Protein AF-A0A7V4G0N7-F1 (afdb_monomer_lite)

Radius of gyration: 23.9 Å; chains: 1; bounding box: 87×44×62 Å

Structure (mmCIF, N/CA/C/O backbone):
data_AF-A0A7V4G0N7-F1
#
_entry.id   AF-A0A7V4G0N7-F1
#
loop_
_atom_site.group_PDB
_atom_site.id
_atom_site.type_symbol
_atom_site.label_atom_id
_atom_site.label_alt_id
_atom_site.label_comp_id
_atom_site.label_asym_id
_atom_site.label_entity_id
_atom_site.label_seq_id
_atom_site.pdbx_PDB_ins_code
_atom_site.Cartn_x
_atom_site.Cartn_y
_atom_site.Cartn_z
_atom_site.occupancy
_atom_site.B_iso_or_equiv
_atom_site.auth_seq_id
_atom_site.auth_comp_id
_atom_site.auth_asym_id
_atom_site.auth_atom_id
_atom_site.pdbx_PDB_model_num
ATOM 1 N N . MET A 1 1 ? -63.683 -0.758 20.497 1.00 39.88 1 MET A N 1
ATOM 2 C CA . MET A 1 1 ? -62.430 -1.013 21.236 1.00 39.88 1 MET A CA 1
ATOM 3 C C . MET A 1 1 ? -61.572 -1.903 20.346 1.00 39.88 1 MET A C 1
ATOM 5 O O . MET A 1 1 ? -61.775 -3.104 20.335 1.00 39.88 1 MET A O 1
ATOM 9 N N . PHE A 1 2 ? -60.736 -1.311 19.489 1.00 38.16 2 PHE A N 1
ATOM 10 C CA . PHE A 1 2 ? -59.853 -2.047 18.576 1.00 38.16 2 PHE A CA 1
ATOM 11 C C . PHE A 1 2 ? -58.417 -1.706 18.951 1.00 38.16 2 PHE A C 1
ATOM 13 O O . PHE A 1 2 ? -57.963 -0.583 18.735 1.00 38.16 2 PHE A O 1
ATOM 20 N N . VAL A 1 3 ? -57.740 -2.663 19.575 1.00 43.53 3 VAL A N 1
ATOM 21 C CA . VAL A 1 3 ? -56.313 -2.588 19.874 1.00 43.53 3 VAL A CA 1
ATOM 22 C C . VAL A 1 3 ? -55.581 -2.928 18.578 1.00 43.53 3 VAL A C 1
ATOM 24 O O . VAL A 1 3 ? -55.660 -4.050 18.088 1.00 43.53 3 VAL A O 1
ATOM 27 N N . ARG A 1 4 ? -54.942 -1.924 17.971 1.00 41.84 4 ARG A N 1
ATOM 28 C CA . ARG A 1 4 ? -54.034 -2.099 16.833 1.00 41.84 4 ARG A CA 1
ATOM 29 C C . ARG A 1 4 ? -52.674 -2.502 17.393 1.00 41.84 4 ARG A C 1
ATOM 31 O O . ARG A 1 4 ? -51.933 -1.666 17.898 1.00 41.84 4 ARG A O 1
ATOM 38 N N . GLU A 1 5 ? -52.389 -3.791 17.325 1.00 46.47 5 GLU A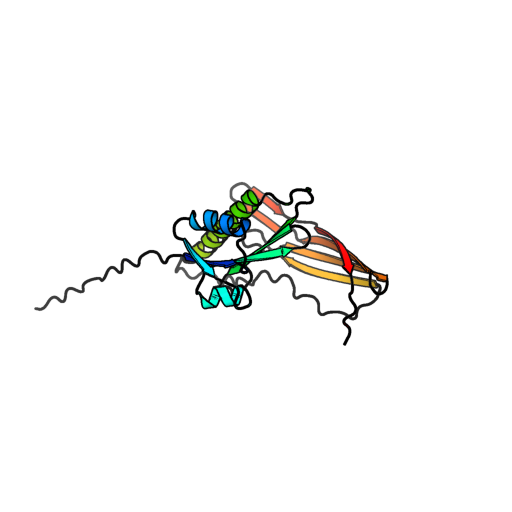 N 1
ATOM 39 C CA . GLU A 1 5 ? -51.094 -4.376 17.649 1.00 46.47 5 GLU A CA 1
ATOM 40 C C . GLU A 1 5 ? -50.139 -4.096 16.479 1.00 46.47 5 GLU A C 1
ATOM 42 O O . GLU A 1 5 ? -50.295 -4.620 15.375 1.00 46.47 5 GLU A O 1
ATOM 47 N N . ALA A 1 6 ? -49.211 -3.159 16.681 1.00 47.56 6 ALA A N 1
ATOM 48 C CA . ALA A 1 6 ? -48.176 -2.841 15.709 1.00 47.56 6 ALA A CA 1
ATOM 49 C C . ALA A 1 6 ? -47.102 -3.933 15.771 1.00 47.56 6 ALA A C 1
ATOM 51 O O . ALA A 1 6 ? -46.283 -3.959 16.688 1.00 47.56 6 ALA A O 1
ATOM 52 N N . ALA A 1 7 ? -47.125 -4.844 14.798 1.00 47.91 7 ALA A N 1
ATOM 53 C CA . ALA A 1 7 ? -46.067 -5.819 14.597 1.00 47.91 7 ALA A CA 1
ATOM 54 C C . ALA A 1 7 ? -44.750 -5.089 14.289 1.00 47.91 7 ALA A C 1
ATOM 56 O O . ALA A 1 7 ? -44.583 -4.492 13.223 1.00 47.91 7 ALA A O 1
ATOM 57 N N . ALA A 1 8 ? -43.818 -5.135 15.238 1.00 48.25 8 ALA A N 1
ATOM 58 C CA . ALA A 1 8 ? -42.429 -4.788 15.013 1.00 48.25 8 ALA A CA 1
ATOM 59 C C . ALA A 1 8 ? -41.838 -5.807 14.028 1.00 48.25 8 ALA A C 1
ATOM 61 O O . ALA A 1 8 ? -41.591 -6.960 14.379 1.00 48.25 8 ALA A O 1
ATOM 62 N N . GLN A 1 9 ? -41.653 -5.395 12.774 1.00 45.53 9 GLN A N 1
ATOM 63 C CA . GLN A 1 9 ? -40.806 -6.117 11.833 1.00 45.53 9 GLN A CA 1
ATOM 64 C C . GLN A 1 9 ? -39.359 -5.968 12.298 1.00 45.53 9 GLN A C 1
ATOM 66 O O . GLN A 1 9 ? -38.693 -4.976 12.005 1.00 45.53 9 GLN A O 1
ATOM 71 N N . ASP A 1 10 ? -38.894 -6.963 13.043 1.00 41.44 10 ASP A N 1
ATOM 72 C CA . ASP A 1 10 ? -37.478 -7.180 13.289 1.00 41.44 10 ASP A CA 1
ATOM 73 C C . ASP A 1 10 ? -36.836 -7.605 11.960 1.00 41.44 10 ASP A C 1
ATOM 75 O O . ASP A 1 10 ? -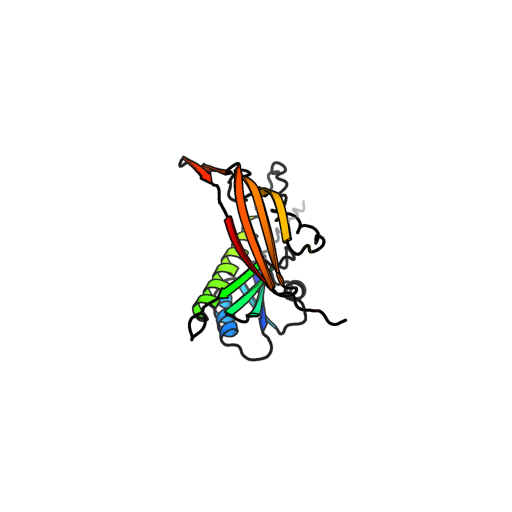36.860 -8.768 11.547 1.00 41.44 10 ASP A O 1
ATOM 79 N N . LEU A 1 11 ? -36.357 -6.608 11.212 1.00 46.06 11 LEU A N 1
ATOM 80 C CA . LEU A 1 11 ? -35.493 -6.790 10.056 1.00 46.06 11 LEU A CA 1
ATOM 81 C C . LEU A 1 11 ? -34.185 -7.401 10.560 1.00 46.06 11 LEU A C 1
ATOM 83 O O . LEU A 1 11 ? -33.210 -6.694 10.815 1.00 46.06 11 LEU A O 1
ATOM 87 N N . SER A 1 12 ? -34.156 -8.731 10.639 1.00 44.09 12 SER A N 1
ATOM 88 C CA . SER A 1 12 ? -32.931 -9.524 10.615 1.00 44.09 12 SER A CA 1
ATOM 89 C C . SER A 1 12 ? -32.233 -9.277 9.272 1.00 44.09 12 SER A C 1
ATOM 91 O O . SER A 1 12 ? -32.315 -10.048 8.317 1.00 44.09 12 SER A O 1
ATOM 93 N N . LYS A 1 13 ? -31.611 -8.102 9.156 1.00 46.31 13 LYS A N 1
ATOM 94 C CA . LYS A 1 13 ? -30.747 -7.714 8.053 1.00 46.31 13 LYS A CA 1
ATOM 95 C C . LYS A 1 13 ? -29.508 -8.579 8.206 1.00 46.31 13 LYS A C 1
ATOM 97 O O . LYS A 1 13 ? -28.676 -8.315 9.074 1.00 46.31 13 LYS A O 1
ATOM 102 N N . ALA A 1 14 ? -29.428 -9.637 7.400 1.00 49.31 14 ALA A N 1
ATOM 103 C CA . ALA A 1 14 ? -28.228 -10.452 7.282 1.00 49.31 14 ALA A CA 1
ATOM 104 C C . ALA A 1 14 ? -27.001 -9.524 7.210 1.00 49.31 14 ALA A C 1
ATOM 106 O O . ALA A 1 14 ? -27.083 -8.466 6.569 1.00 49.31 14 ALA A O 1
ATOM 107 N N . PRO A 1 15 ? -25.893 -9.853 7.898 1.00 55.78 15 PRO A N 1
ATOM 108 C CA . PRO A 1 15 ? -24.718 -8.999 7.883 1.00 55.78 15 PRO A CA 1
ATOM 109 C C . PRO A 1 15 ? -24.315 -8.788 6.425 1.00 55.78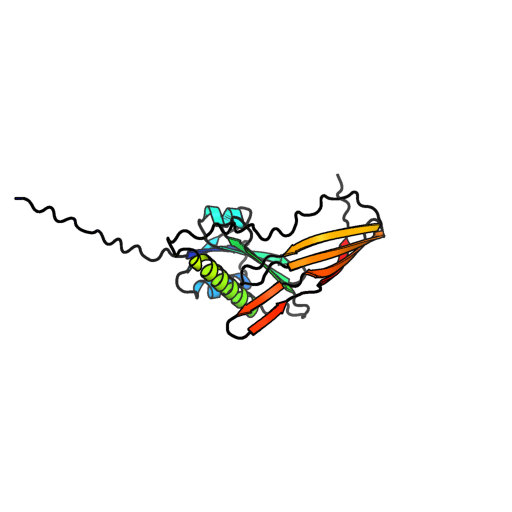 15 PRO A C 1
ATOM 111 O O . PRO A 1 15 ? -24.051 -9.759 5.721 1.00 55.78 15 PRO A O 1
ATOM 114 N N . ALA A 1 16 ? -24.331 -7.531 5.970 1.00 65.25 16 ALA A N 1
ATOM 115 C CA . ALA A 1 16 ? -23.948 -7.187 4.608 1.00 65.25 16 ALA A CA 1
ATOM 116 C C . ALA A 1 16 ? -22.563 -7.791 4.338 1.00 65.25 16 ALA A C 1
ATOM 118 O O . ALA A 1 16 ? -21.602 -7.449 5.039 1.00 65.25 16 ALA A O 1
ATOM 119 N N . SER A 1 17 ? -22.493 -8.741 3.402 1.00 79.94 17 SER A N 1
ATOM 120 C CA . SER A 1 17 ? -21.237 -9.356 2.986 1.00 79.94 17 SER A CA 1
ATOM 121 C C . SER A 1 17 ? -20.329 -8.251 2.456 1.00 79.94 17 SER A C 1
ATOM 123 O O . SER A 1 17 ? -20.748 -7.377 1.695 1.00 79.94 17 SER A O 1
ATOM 125 N N . CYS A 1 18 ? -19.088 -8.222 2.934 1.00 87.75 18 CYS A N 1
ATOM 126 C CA . CYS A 1 18 ? -18.107 -7.278 2.426 1.00 87.75 18 CYS A CA 1
ATOM 127 C C . CYS A 1 18 ? -17.564 -7.842 1.116 1.00 87.75 18 CYS A C 1
ATOM 129 O O . CYS A 1 18 ? -16.978 -8.920 1.100 1.00 87.75 18 CYS A O 1
ATOM 131 N N . ARG A 1 19 ? -17.791 -7.135 0.014 1.00 92.50 19 ARG A N 1
ATOM 132 C CA . ARG A 1 19 ? -17.393 -7.598 -1.312 1.00 92.50 19 ARG A CA 1
ATOM 133 C C . ARG A 1 19 ? -15.989 -7.113 -1.654 1.00 92.50 19 ARG A C 1
ATOM 135 O O . ARG A 1 19 ? -15.679 -5.940 -1.439 1.00 92.50 19 ARG A O 1
ATOM 142 N N . VAL A 1 20 ? -15.155 -7.998 -2.184 1.00 93.44 20 VAL A N 1
ATOM 143 C CA . VAL A 1 20 ? -13.769 -7.729 -2.577 1.00 93.44 20 VAL A CA 1
ATOM 144 C C . VAL A 1 20 ? -13.569 -8.173 -4.017 1.00 93.44 20 VAL A C 1
ATOM 146 O O . VAL A 1 20 ? -13.813 -9.327 -4.359 1.00 93.44 20 VAL A O 1
ATOM 149 N N . LEU A 1 21 ? -13.107 -7.254 -4.858 1.00 95.06 21 LEU A N 1
ATOM 150 C CA . LEU A 1 21 ? -12.804 -7.512 -6.258 1.00 95.06 21 LEU A CA 1
ATOM 151 C C . LEU A 1 21 ? -11.331 -7.905 -6.411 1.00 95.06 21 LEU A C 1
ATOM 153 O O . LEU A 1 21 ? -10.440 -7.238 -5.893 1.00 95.06 21 LEU A O 1
ATOM 157 N N . ILE A 1 22 ? -11.050 -8.961 -7.159 1.00 95.50 22 ILE A N 1
ATOM 158 C CA . ILE A 1 22 ? -9.701 -9.370 -7.537 1.00 95.50 22 ILE A CA 1
ATOM 159 C C . ILE A 1 22 ? -9.599 -9.298 -9.059 1.00 95.50 22 ILE A C 1
ATOM 161 O O . ILE A 1 22 ? -10.312 -9.989 -9.786 1.00 95.50 22 ILE A O 1
ATOM 165 N N . VAL A 1 23 ? -8.707 -8.440 -9.545 1.00 94.69 23 VAL A N 1
ATOM 166 C CA . VAL A 1 23 ? -8.504 -8.197 -10.973 1.00 94.69 23 VAL A CA 1
ATOM 167 C C . VAL A 1 23 ? -7.296 -8.993 -11.455 1.00 94.69 23 VAL A C 1
ATOM 169 O O . VAL A 1 23 ? -6.186 -8.805 -10.951 1.00 94.69 23 VAL A O 1
ATOM 172 N N . VAL A 1 24 ? -7.517 -9.881 -12.428 1.00 94.31 24 VAL A N 1
ATOM 173 C CA . VAL A 1 24 ? -6.497 -10.783 -12.983 1.00 94.31 24 VAL A CA 1
ATOM 174 C C . VAL A 1 24 ? -6.324 -10.537 -14.479 1.00 94.31 24 VAL A C 1
ATOM 176 O O . VAL A 1 24 ? -7.282 -10.581 -15.259 1.00 94.31 24 VAL A O 1
ATOM 179 N N . ASP A 1 25 ? -5.077 -10.325 -14.889 1.00 87.38 25 ASP A N 1
ATOM 180 C CA . ASP A 1 25 ? -4.702 -10.080 -16.278 1.00 87.38 25 ASP A CA 1
ATOM 181 C C . ASP A 1 25 ? -4.621 -11.397 -17.061 1.00 87.38 25 ASP A C 1
ATOM 183 O O . ASP A 1 25 ? -3.540 -11.926 -17.269 1.00 87.38 25 ASP A O 1
ATOM 187 N N . GLY A 1 26 ? -5.768 -11.928 -17.502 1.00 83.88 26 GLY A N 1
ATOM 188 C CA . GLY A 1 26 ? -5.929 -12.874 -18.625 1.00 83.88 26 GLY A CA 1
ATOM 189 C C . GLY A 1 26 ? -5.279 -14.270 -18.540 1.00 83.88 26 GLY A C 1
ATOM 190 O O . GLY A 1 26 ? -5.964 -15.258 -18.804 1.00 83.88 26 GLY A O 1
ATOM 191 N N . SER A 1 27 ? -3.988 -14.368 -18.227 1.00 85.88 27 SER A N 1
ATOM 192 C CA . SER A 1 27 ? -3.244 -15.607 -18.004 1.00 85.88 27 SER A CA 1
ATOM 193 C C . SER A 1 27 ? -3.404 -16.102 -16.561 1.00 85.88 27 SER A C 1
ATOM 195 O O . SER A 1 27 ? -3.466 -15.272 -15.651 1.00 85.88 27 SER A O 1
ATOM 197 N N . PRO A 1 28 ? -3.416 -17.429 -16.327 1.00 88.75 28 PRO A N 1
ATOM 198 C CA . PRO A 1 28 ? -3.354 -17.977 -14.977 1.00 88.75 28 PRO A CA 1
ATOM 199 C C . PRO A 1 28 ? -2.095 -17.472 -14.269 1.00 88.75 28 PRO A C 1
ATOM 201 O O . PRO A 1 28 ? -0.992 -17.562 -14.811 1.00 88.75 28 PRO A O 1
ATOM 204 N N . ASP A 1 29 ? -2.271 -16.923 -13.072 1.00 91.06 29 ASP A N 1
ATOM 205 C CA . ASP A 1 29 ? -1.196 -16.362 -12.262 1.00 91.06 29 ASP A CA 1
ATOM 206 C C . ASP A 1 29 ? -1.207 -17.041 -10.886 1.00 91.06 29 ASP A C 1
ATOM 208 O O . ASP A 1 29 ? -2.082 -16.730 -10.071 1.00 91.06 29 ASP A O 1
ATOM 212 N N . PRO A 1 30 ? -0.242 -17.940 -10.601 1.00 91.75 30 PRO A N 1
ATOM 213 C CA . PRO A 1 30 ? -0.180 -18.672 -9.336 1.00 91.75 30 PRO A CA 1
ATOM 214 C C . PRO A 1 30 ? -0.170 -17.761 -8.103 1.00 91.75 30 PRO A C 1
ATOM 216 O O . PRO A 1 30 ? -0.718 -18.113 -7.058 1.00 91.75 30 PRO A O 1
ATOM 219 N N . PHE A 1 31 ? 0.407 -16.559 -8.221 1.00 91.19 31 PHE A N 1
ATOM 220 C CA . PHE A 1 31 ? 0.376 -15.575 -7.143 1.00 91.19 31 PHE A CA 1
ATOM 221 C C . PHE A 1 31 ? -1.051 -15.082 -6.885 1.00 91.19 31 PHE A C 1
ATOM 223 O O . PHE A 1 31 ? -1.486 -15.026 -5.737 1.00 91.19 31 PHE A O 1
ATOM 230 N N . MET A 1 32 ? -1.799 -14.750 -7.941 1.00 94.12 32 MET A N 1
ATOM 231 C CA . MET A 1 32 ? -3.179 -14.281 -7.798 1.00 94.12 32 MET A CA 1
ATOM 232 C C . MET A 1 32 ? -4.106 -15.392 -7.314 1.00 94.12 32 MET A C 1
ATOM 234 O O . MET A 1 32 ? -4.983 -15.121 -6.501 1.00 94.12 32 MET A O 1
ATOM 238 N N . GLU A 1 33 ? -3.886 -16.639 -7.732 1.00 95.12 33 GLU A N 1
ATOM 239 C CA . GLU A 1 33 ? -4.597 -17.801 -7.185 1.00 95.12 33 GLU A CA 1
ATOM 240 C C . GLU A 1 33 ? -4.367 -17.935 -5.677 1.00 95.12 33 GLU A C 1
ATOM 242 O O . GLU A 1 33 ? -5.311 -18.164 -4.916 1.00 95.12 33 GLU A O 1
ATOM 247 N N . ARG A 1 34 ? -3.129 -17.710 -5.218 1.00 96.00 34 ARG A N 1
ATOM 248 C CA . ARG A 1 34 ? -2.827 -17.705 -3.787 1.00 96.00 34 ARG A CA 1
ATOM 249 C C . ARG A 1 34 ? -3.509 -16.549 -3.063 1.00 96.00 34 ARG A C 1
ATOM 251 O O . ARG A 1 34 ? -4.106 -16.776 -2.017 1.00 96.00 34 ARG A O 1
ATOM 258 N N . VAL A 1 35 ? -3.476 -15.336 -3.617 1.00 94.31 35 VAL A N 1
ATOM 259 C CA . VAL A 1 35 ? -4.191 -14.178 -3.048 1.00 94.31 35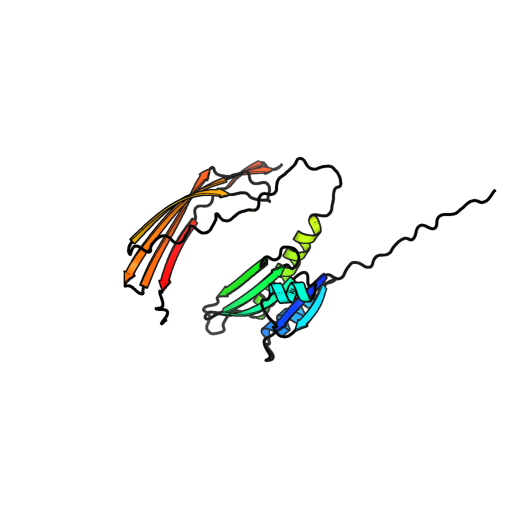 VAL A CA 1
ATOM 260 C C . VAL A 1 35 ? -5.688 -14.467 -2.934 1.00 94.31 35 VAL A C 1
ATOM 262 O O . VAL A 1 35 ? -6.274 -14.210 -1.886 1.00 94.31 35 VAL A O 1
ATOM 265 N N . VAL A 1 36 ? -6.305 -15.047 -3.967 1.00 96.06 36 VAL A N 1
ATOM 266 C CA . VAL A 1 36 ? -7.715 -15.465 -3.939 1.00 96.06 36 VAL A CA 1
ATOM 267 C C . VAL A 1 36 ? -7.963 -16.441 -2.791 1.00 96.06 36 VAL A C 1
ATOM 269 O O . VAL A 1 36 ? -8.925 -16.253 -2.048 1.00 96.06 36 VAL A O 1
ATOM 272 N N . ALA A 1 37 ? -7.107 -17.452 -2.617 1.00 96.88 37 ALA A N 1
ATOM 273 C CA . ALA A 1 37 ? -7.249 -18.438 -1.549 1.00 96.88 37 ALA A CA 1
ATOM 274 C C . ALA A 1 37 ? -7.170 -17.798 -0.151 1.00 96.88 37 ALA A C 1
ATOM 276 O O . ALA A 1 37 ? -8.043 -18.044 0.681 1.00 96.88 37 ALA A O 1
ATOM 277 N N . GLU A 1 38 ? -6.175 -16.939 0.089 1.00 96.94 38 GLU A N 1
ATOM 278 C CA . GLU A 1 38 ? -5.990 -16.270 1.385 1.00 96.94 38 GLU A CA 1
ATOM 279 C C . GLU A 1 38 ? -7.129 -15.283 1.692 1.00 96.94 38 GLU A C 1
ATOM 281 O O . GLU A 1 38 ? -7.655 -15.260 2.803 1.00 96.94 38 GLU A O 1
ATOM 286 N N . VAL A 1 39 ? -7.578 -14.499 0.705 1.00 94.44 39 VAL A N 1
ATOM 287 C CA . VAL A 1 39 ? -8.689 -13.549 0.888 1.00 94.44 39 VAL A CA 1
ATOM 288 C C . VAL A 1 39 ? -10.014 -14.285 1.104 1.00 94.44 39 VAL A C 1
ATOM 290 O O . VAL A 1 39 ? -10.798 -13.892 1.967 1.00 94.44 39 VAL A O 1
ATOM 293 N N . SER A 1 40 ? -10.253 -15.383 0.380 1.00 95.38 40 SER A N 1
ATOM 294 C CA . SER A 1 40 ? -11.465 -16.203 0.538 1.00 95.38 40 SER A CA 1
ATOM 295 C C . SER A 1 40 ? -11.524 -16.921 1.890 1.00 95.38 40 SER A C 1
ATOM 297 O O . SER A 1 40 ? -12.607 -17.272 2.356 1.00 95.38 40 SER A O 1
ATOM 299 N N . ALA A 1 41 ? -10.377 -17.131 2.546 1.00 95.44 41 ALA A N 1
ATOM 300 C CA . ALA A 1 41 ? -10.321 -17.695 3.892 1.00 95.44 41 ALA A CA 1
ATOM 301 C C . ALA A 1 41 ? -10.813 -16.712 4.976 1.00 95.44 41 ALA A C 1
ATOM 303 O O . ALA A 1 41 ? -11.152 -17.130 6.090 1.00 95.44 41 ALA A O 1
ATOM 304 N N . ILE A 1 42 ? -10.898 -15.412 4.671 1.00 92.69 42 ILE A N 1
ATOM 305 C CA . ILE A 1 42 ? -11.398 -14.398 5.601 1.00 92.69 42 ILE A CA 1
ATOM 306 C C . ILE A 1 42 ? -12.929 -14.489 5.677 1.00 92.69 42 ILE A C 1
ATOM 308 O O . ILE A 1 42 ? -13.655 -14.218 4.720 1.00 92.69 42 ILE A O 1
ATOM 312 N N . ARG A 1 43 ? -13.451 -14.834 6.859 1.00 91.88 43 ARG A N 1
ATOM 313 C CA . ARG A 1 43 ? -14.900 -14.964 7.075 1.00 91.88 43 ARG A CA 1
ATOM 314 C C . ARG A 1 43 ? -15.637 -13.642 6.842 1.00 91.88 43 ARG A C 1
ATOM 316 O O . ARG A 1 43 ? -15.265 -12.609 7.392 1.00 91.88 43 ARG A O 1
ATOM 323 N N . GLY A 1 44 ? -16.755 -13.717 6.119 1.00 88.94 44 GLY A N 1
ATOM 324 C CA . GLY A 1 44 ? -17.636 -12.573 5.858 1.00 88.94 44 GLY A CA 1
ATOM 325 C C . GLY A 1 44 ? -17.219 -11.707 4.668 1.00 88.94 44 GLY A C 1
ATOM 326 O O . GLY A 1 44 ? -17.843 -10.663 4.454 1.00 88.94 44 GLY A O 1
ATOM 327 N N . LEU A 1 45 ? -16.199 -12.134 3.912 1.00 91.06 45 LEU A N 1
ATOM 328 C CA . LEU A 1 45 ? -15.857 -11.559 2.617 1.00 91.06 45 LEU A CA 1
ATOM 329 C C . LEU A 1 45 ? -16.475 -12.374 1.478 1.00 91.06 45 LEU A C 1
ATOM 331 O O . LEU A 1 45 ? -16.513 -13.601 1.524 1.00 91.06 45 LEU A O 1
ATOM 335 N N . GLU A 1 46 ? -16.938 -11.676 0.450 1.00 94.62 46 GLU A N 1
ATOM 336 C CA . GLU A 1 46 ? -17.338 -12.244 -0.833 1.00 94.62 46 GLU A CA 1
ATOM 337 C C . GLU A 1 46 ? -16.304 -11.823 -1.875 1.00 94.62 46 GLU A C 1
ATOM 339 O O . GLU A 1 46 ? -16.078 -10.629 -2.070 1.00 94.62 46 GLU A O 1
ATOM 344 N N . VAL A 1 47 ? -15.654 -12.792 -2.516 1.00 95.12 47 VAL A N 1
ATOM 345 C CA . VAL A 1 47 ? -14.591 -12.535 -3.493 1.00 95.12 47 VAL A CA 1
ATOM 346 C C . VAL A 1 47 ? -15.150 -12.656 -4.903 1.00 95.12 47 VAL A C 1
ATOM 348 O O . VAL A 1 47 ? -15.686 -13.699 -5.272 1.00 95.12 47 VAL A O 1
ATOM 351 N N . GLU A 1 48 ? -14.981 -11.610 -5.705 1.00 95.75 48 GLU A N 1
ATOM 352 C CA . GLU A 1 48 ? -15.294 -11.617 -7.132 1.00 95.75 48 GLU A CA 1
ATOM 353 C C . GLU A 1 48 ? -14.008 -11.495 -7.954 1.00 95.75 48 GLU A C 1
ATOM 355 O O . GLU A 1 48 ? -13.163 -10.654 -7.662 1.00 95.75 48 GLU A O 1
ATOM 360 N N . ILE A 1 49 ? -13.855 -12.321 -8.992 1.00 96.00 49 ILE A N 1
ATOM 361 C CA . ILE A 1 49 ? -12.683 -12.308 -9.876 1.00 96.00 49 ILE A CA 1
ATOM 362 C C . ILE A 1 49 ? -13.099 -11.797 -11.251 1.00 96.00 49 ILE A C 1
ATOM 364 O O . ILE A 1 49 ? -14.012 -12.353 -11.863 1.00 96.00 49 ILE A O 1
ATOM 368 N N . ARG A 1 50 ? -12.411 -10.773 -11.770 1.00 94.62 50 ARG A N 1
ATOM 369 C CA . ARG A 1 50 ? -12.679 -10.221 -13.110 1.00 94.62 50 ARG A CA 1
ATOM 370 C C . ARG A 1 50 ? -11.403 -9.864 -13.865 1.00 94.62 50 ARG A C 1
ATOM 372 O O . ARG A 1 50 ? -10.310 -9.800 -13.308 1.00 94.62 50 ARG A O 1
ATOM 379 N N . ARG A 1 51 ? -11.569 -9.620 -15.164 1.00 93.94 51 ARG A N 1
ATOM 380 C CA . ARG A 1 51 ? -10.546 -8.994 -16.011 1.00 93.94 51 ARG A CA 1
ATOM 381 C C . ARG A 1 51 ? -10.591 -7.474 -15.843 1.00 93.94 51 ARG A C 1
ATOM 383 O O . ARG A 1 51 ? -11.674 -6.952 -15.574 1.00 93.94 51 ARG A O 1
ATOM 390 N N . PRO A 1 52 ? -9.461 -6.770 -16.028 1.00 91.75 52 PRO A N 1
ATOM 391 C CA . PRO A 1 52 ? -9.448 -5.314 -15.961 1.00 91.75 52 PRO A CA 1
ATOM 392 C C . PRO A 1 52 ? -10.334 -4.725 -17.061 1.00 91.75 52 PRO A C 1
ATOM 394 O O . PRO A 1 52 ? -10.223 -5.113 -18.227 1.00 91.75 52 PRO A O 1
ATOM 397 N N . VAL A 1 53 ? -11.190 -3.773 -16.694 1.00 92.25 53 VAL A N 1
ATOM 398 C CA . VAL A 1 53 ? -11.952 -2.963 -17.659 1.00 92.25 53 VAL A CA 1
ATOM 399 C C . VAL A 1 53 ? -11.384 -1.547 -17.709 1.00 92.25 53 VAL A C 1
ATOM 401 O O . VAL A 1 53 ? -11.322 -0.945 -18.782 1.00 92.25 53 VAL A O 1
ATOM 404 N N . GLY A 1 54 ? -10.890 -1.036 -16.579 1.00 87.88 54 GLY A N 1
ATOM 405 C CA . GLY A 1 54 ? -10.255 0.271 -16.517 1.00 87.88 54 GLY A CA 1
ATOM 406 C C . GLY A 1 54 ? -9.288 0.433 -15.348 1.00 87.88 54 GLY A C 1
ATOM 407 O O . GLY A 1 54 ? -8.438 -0.417 -15.062 1.00 87.88 54 GLY A O 1
ATOM 408 N N . ALA A 1 55 ? -9.363 1.601 -14.713 1.00 87.69 55 ALA A N 1
ATOM 409 C CA . ALA A 1 55 ? -8.617 1.877 -13.496 1.00 87.69 55 ALA A CA 1
ATOM 410 C C . ALA A 1 55 ? -9.191 1.057 -12.329 1.00 87.69 55 ALA A C 1
ATOM 412 O O . ALA A 1 55 ? -10.402 0.868 -12.231 1.00 87.69 55 ALA A O 1
ATOM 413 N N . LEU A 1 56 ? -8.325 0.591 -11.427 1.00 87.06 56 LEU A N 1
ATOM 414 C CA . LEU A 1 56 ? -8.708 -0.339 -10.359 1.00 87.06 56 LEU A CA 1
ATOM 415 C C . LEU A 1 56 ? -9.800 0.218 -9.429 1.00 87.06 56 LEU A C 1
ATOM 417 O O . LEU A 1 56 ? -10.659 -0.522 -8.963 1.00 87.06 56 LEU A O 1
ATOM 421 N N . ASP A 1 57 ? -9.780 1.523 -9.165 1.00 83.50 57 ASP A N 1
ATOM 422 C CA . ASP A 1 57 ? -10.787 2.213 -8.361 1.00 83.50 57 ASP A CA 1
ATOM 423 C C . ASP A 1 57 ? -12.127 2.361 -9.099 1.00 83.50 57 ASP A C 1
ATOM 425 O O . ASP A 1 57 ? -13.185 2.313 -8.475 1.00 83.50 57 ASP A O 1
ATOM 429 N N . ALA A 1 58 ? -12.102 2.533 -10.422 1.00 87.19 58 ALA A N 1
ATOM 430 C CA . ALA A 1 58 ? -13.309 2.543 -11.241 1.00 87.19 58 ALA A CA 1
ATOM 431 C C . ALA A 1 58 ? -13.964 1.156 -11.252 1.00 87.19 58 ALA A C 1
ATOM 433 O O . ALA A 1 58 ? -15.164 1.059 -10.999 1.00 87.19 58 ALA A O 1
ATOM 434 N N . ASP A 1 59 ? -13.164 0.104 -11.436 1.00 89.12 59 ASP A N 1
ATOM 435 C CA . ASP A 1 59 ? -13.624 -1.286 -11.407 1.00 89.12 59 ASP A CA 1
ATOM 436 C C . ASP A 1 59 ? -14.198 -1.645 -10.019 1.00 89.12 59 ASP A C 1
ATOM 438 O O . ASP A 1 59 ? -15.288 -2.207 -9.922 1.00 89.12 59 ASP A O 1
ATOM 442 N N . ALA A 1 60 ? -13.541 -1.224 -8.927 1.00 88.56 60 ALA A N 1
ATOM 443 C CA . ALA A 1 60 ? -14.045 -1.414 -7.562 1.00 88.56 60 ALA A CA 1
ATOM 444 C C . ALA A 1 60 ? -15.427 -0.774 -7.343 1.00 88.56 60 ALA A C 1
ATOM 446 O O . ALA A 1 60 ? -16.326 -1.393 -6.770 1.00 88.56 60 ALA A O 1
ATOM 447 N N . ARG A 1 61 ? -15.605 0.474 -7.803 1.00 86.94 61 ARG A N 1
ATOM 448 C CA . ARG A 1 61 ? -16.871 1.210 -7.662 1.00 86.94 61 ARG A CA 1
ATOM 449 C C . ARG A 1 61 ? -17.982 0.602 -8.511 1.00 86.94 61 ARG A C 1
ATOM 451 O O . ARG A 1 61 ? -19.110 0.531 -8.031 1.00 86.94 61 ARG A O 1
ATOM 458 N N . ALA A 1 62 ? -17.671 0.181 -9.737 1.00 88.94 62 ALA A N 1
ATOM 459 C CA . ALA A 1 62 ? -18.637 -0.433 -10.644 1.00 88.94 62 ALA A CA 1
ATOM 460 C C . ALA A 1 62 ? -19.240 -1.717 -10.054 1.00 88.94 62 ALA A C 1
ATOM 462 O O . ALA A 1 62 ? -20.436 -1.948 -10.196 1.00 88.94 62 ALA A O 1
ATOM 463 N N . GLU A 1 63 ? -18.434 -2.495 -9.328 1.00 90.19 63 GLU A N 1
ATOM 464 C CA . GLU A 1 63 ? -18.867 -3.747 -8.691 1.00 90.19 63 GLU A CA 1
ATOM 465 C C . GLU A 1 63 ? -19.354 -3.582 -7.247 1.00 90.19 63 GLU A C 1
ATOM 467 O O . GLU A 1 63 ? -19.620 -4.571 -6.557 1.00 90.19 63 GLU A O 1
ATOM 472 N N . HIS A 1 64 ? -19.448 -2.340 -6.761 1.00 88.31 64 HIS A N 1
ATOM 473 C CA . HIS A 1 64 ? -19.754 -2.032 -5.362 1.00 88.31 64 HIS A CA 1
ATOM 474 C C . HIS A 1 64 ? -18.858 -2.801 -4.366 1.00 88.31 64 HIS A C 1
ATOM 476 O O . HIS A 1 64 ? -19.283 -3.147 -3.260 1.00 88.31 64 HIS A O 1
ATOM 482 N N . ALA A 1 65 ? -17.609 -3.073 -4.754 1.00 90.38 65 ALA A N 1
ATOM 483 C CA . ALA A 1 65 ? -16.638 -3.769 -3.926 1.00 90.38 65 ALA A CA 1
ATOM 484 C C . ALA A 1 65 ? -16.013 -2.798 -2.921 1.00 90.38 65 ALA A C 1
ATOM 486 O O . ALA A 1 65 ? -15.578 -1.712 -3.286 1.00 90.38 65 ALA A O 1
ATOM 487 N N . GLN A 1 66 ? -15.924 -3.181 -1.648 1.00 88.62 66 GLN A N 1
ATOM 488 C CA . GLN A 1 66 ? -15.278 -2.353 -0.622 1.00 88.62 66 GLN A CA 1
ATOM 489 C C . GLN A 1 66 ? -13.771 -2.244 -0.847 1.00 88.62 66 GLN A C 1
ATOM 491 O O . GLN A 1 66 ? -13.172 -1.232 -0.495 1.00 88.62 66 GLN A O 1
ATOM 496 N N . ALA A 1 67 ? -13.175 -3.271 -1.451 1.00 90.19 67 ALA A N 1
ATOM 497 C CA . ALA A 1 67 ? -11.786 -3.261 -1.859 1.00 90.19 67 ALA A CA 1
ATOM 498 C C . ALA A 1 67 ? -11.613 -3.899 -3.238 1.00 90.19 67 ALA A C 1
ATOM 500 O O . ALA A 1 67 ? -12.331 -4.842 -3.571 1.00 90.19 67 ALA A O 1
ATOM 501 N N . ALA A 1 68 ? -10.631 -3.435 -4.008 1.00 92.50 68 ALA A N 1
ATOM 502 C CA . ALA A 1 68 ? -10.165 -4.136 -5.202 1.00 92.50 68 ALA A CA 1
ATOM 503 C C . ALA A 1 68 ? -8.662 -4.393 -5.144 1.00 92.50 68 ALA A C 1
ATOM 505 O O . ALA A 1 68 ? -7.922 -3.496 -4.753 1.00 92.50 68 ALA A O 1
ATOM 506 N N . ILE A 1 69 ? -8.223 -5.588 -5.542 1.00 93.56 69 ILE A N 1
ATOM 507 C CA . ILE A 1 69 ? -6.825 -6.024 -5.564 1.00 93.56 69 ILE A CA 1
ATOM 508 C C . ILE A 1 69 ? -6.398 -6.268 -7.008 1.00 93.56 69 ILE A C 1
ATOM 510 O O . ILE A 1 69 ? -7.046 -7.029 -7.725 1.00 93.56 69 ILE A O 1
ATOM 514 N N . ARG A 1 70 ? -5.273 -5.680 -7.424 1.00 93.44 70 ARG A N 1
ATOM 515 C CA . ARG A 1 70 ? -4.622 -6.004 -8.701 1.00 93.44 70 ARG A CA 1
ATOM 516 C C . ARG A 1 70 ? -3.123 -6.160 -8.512 1.00 93.44 70 ARG A C 1
ATOM 518 O O . ARG A 1 70 ? -2.493 -5.329 -7.852 1.00 93.44 70 ARG A O 1
ATOM 525 N N . LYS A 1 71 ? -2.555 -7.188 -9.138 1.00 91.25 71 LYS A N 1
ATOM 526 C CA . LYS A 1 71 ? -1.110 -7.294 -9.334 1.00 91.25 71 LYS A CA 1
ATOM 527 C C . LYS A 1 71 ? -0.699 -6.386 -10.482 1.00 91.25 71 LYS A C 1
ATOM 529 O O . LYS A 1 71 ? -1.277 -6.441 -11.560 1.00 91.25 71 LYS A O 1
ATOM 534 N N . VAL A 1 72 ? 0.315 -5.566 -10.262 1.00 86.19 72 VAL A N 1
ATOM 535 C CA . VAL A 1 72 ? 0.959 -4.779 -11.312 1.00 86.19 72 VAL A CA 1
ATOM 536 C C . VAL A 1 72 ? 2.391 -5.273 -11.449 1.00 86.19 72 VAL A C 1
ATOM 538 O O . VAL A 1 72 ? 3.084 -5.492 -10.453 1.00 86.19 72 VAL A O 1
ATOM 541 N N . ALA A 1 73 ? 2.826 -5.490 -12.690 1.00 76.12 73 ALA A N 1
ATOM 542 C CA . ALA A 1 73 ? 4.204 -5.859 -12.964 1.00 76.12 73 ALA A CA 1
ATOM 543 C C . ALA A 1 73 ? 5.137 -4.733 -12.494 1.00 76.12 73 ALA A C 1
ATOM 545 O O . ALA A 1 73 ? 4.995 -3.584 -12.913 1.00 76.12 73 ALA A O 1
ATOM 546 N N . SER A 1 74 ? 6.097 -5.071 -11.636 1.00 75.50 74 SER A N 1
ATOM 547 C CA . SER A 1 74 ? 7.163 -4.167 -11.216 1.00 75.50 74 SER A CA 1
ATOM 548 C C . SER A 1 74 ? 8.502 -4.777 -11.603 1.00 75.50 74 SER A C 1
ATOM 550 O O . SER A 1 74 ? 8.721 -5.974 -11.436 1.00 75.50 74 SER A O 1
ATOM 552 N N . GLY A 1 75 ? 9.420 -3.959 -12.125 1.00 67.62 75 GLY A N 1
ATOM 553 C CA . GLY A 1 75 ? 10.705 -4.439 -12.646 1.00 67.62 75 GLY A CA 1
ATOM 554 C C . GLY A 1 75 ? 11.604 -5.129 -11.610 1.00 67.62 75 GLY A C 1
ATOM 555 O O . GLY A 1 75 ? 12.573 -5.770 -11.998 1.00 67.62 75 GLY A O 1
ATOM 556 N N . LYS A 1 76 ? 11.301 -5.004 -10.309 1.00 66.44 76 LYS A N 1
ATOM 557 C CA . LYS A 1 76 ? 12.068 -5.609 -9.207 1.00 66.44 76 LYS A CA 1
ATOM 558 C C . LYS A 1 76 ? 11.212 -6.395 -8.203 1.00 66.44 76 LYS A C 1
ATOM 560 O O . LYS A 1 76 ? 11.669 -6.653 -7.094 1.00 66.44 76 LYS A O 1
ATOM 565 N N . GLY A 1 77 ? 9.963 -6.730 -8.530 1.00 71.69 77 GLY A N 1
ATOM 566 C CA . GLY A 1 77 ? 9.120 -7.437 -7.568 1.00 71.69 77 GLY A CA 1
ATOM 567 C C . GLY A 1 77 ? 7.638 -7.469 -7.902 1.00 71.69 77 GLY A C 1
ATOM 568 O O . GLY A 1 77 ? 7.229 -7.330 -9.055 1.00 71.69 77 GLY A O 1
ATOM 569 N N . VAL A 1 78 ? 6.831 -7.660 -6.861 1.00 76.81 78 VAL A N 1
ATOM 570 C CA . VAL A 1 78 ? 5.371 -7.720 -6.962 1.00 76.81 78 VAL A CA 1
ATOM 571 C C . VAL A 1 78 ? 4.787 -6.456 -6.363 1.00 76.81 78 VAL A C 1
ATOM 573 O O . VAL A 1 78 ? 5.091 -6.089 -5.227 1.00 76.81 78 VAL A O 1
ATOM 576 N N . GLU A 1 79 ? 3.941 -5.791 -7.140 1.00 79.06 79 GLU A N 1
ATOM 577 C CA . GLU A 1 79 ? 3.213 -4.624 -6.683 1.00 79.06 79 GLU A CA 1
ATOM 578 C C . GLU A 1 79 ? 1.729 -4.951 -6.571 1.00 79.06 79 GLU A C 1
ATOM 580 O O . GLU A 1 79 ? 1.089 -5.335 -7.549 1.00 79.06 79 GLU A O 1
ATOM 585 N N . VAL A 1 80 ? 1.186 -4.800 -5.367 1.00 82.06 80 VAL A N 1
ATOM 586 C CA . VAL A 1 80 ? -0.229 -5.035 -5.083 1.00 82.06 80 VAL A CA 1
ATOM 587 C C . VAL A 1 80 ? -0.898 -3.694 -4.833 1.00 82.06 80 VAL A C 1
ATOM 589 O O . VAL A 1 80 ? -0.518 -2.950 -3.924 1.00 82.06 80 VAL A O 1
ATOM 592 N N . TRP A 1 81 ? -1.893 -3.391 -5.659 1.00 81.31 81 TRP A N 1
ATOM 593 C CA . TRP A 1 81 ? -2.719 -2.200 -5.522 1.00 81.31 81 TRP A CA 1
ATOM 594 C C . TRP A 1 81 ? -4.006 -2.565 -4.812 1.00 81.31 81 TRP A C 1
ATOM 596 O O . TRP A 1 81 ? -4.667 -3.523 -5.207 1.00 81.31 81 TRP A O 1
ATOM 606 N N . MET A 1 82 ? -4.361 -1.773 -3.803 1.00 80.81 82 MET A N 1
ATOM 607 C CA . MET A 1 82 ? -5.665 -1.810 -3.158 1.00 80.81 82 MET A CA 1
ATOM 608 C C . MET A 1 82 ? -6.379 -0.474 -3.330 1.00 80.81 82 MET A C 1
ATOM 610 O O . MET A 1 82 ? -5.779 0.586 -3.124 1.00 80.81 82 MET A O 1
ATOM 614 N N . ALA A 1 83 ? -7.656 -0.515 -3.696 1.00 77.69 83 ALA A N 1
ATOM 615 C CA . ALA A 1 83 ? -8.525 0.657 -3.792 1.00 77.69 83 ALA A CA 1
ATOM 616 C C . ALA A 1 83 ? -9.742 0.493 -2.885 1.00 77.69 83 ALA A C 1
ATOM 618 O O . ALA A 1 83 ? -10.294 -0.597 -2.839 1.00 77.69 83 ALA A O 1
ATOM 619 N N . ASP A 1 84 ? -10.153 1.563 -2.199 1.00 76.25 84 ASP A N 1
ATOM 620 C CA . ASP A 1 84 ? -11.397 1.613 -1.420 1.00 76.25 84 ASP A CA 1
ATOM 621 C C . ASP A 1 84 ? -12.465 2.358 -2.210 1.00 76.25 84 ASP A C 1
ATOM 623 O O . ASP A 1 84 ? -12.295 3.532 -2.561 1.00 76.25 84 ASP A O 1
ATOM 627 N N . ALA A 1 85 ? -13.582 1.683 -2.476 1.00 69.06 85 ALA A N 1
ATOM 628 C CA . ALA A 1 85 ? -14.678 2.290 -3.219 1.00 69.06 85 ALA A CA 1
ATOM 629 C C . ALA A 1 85 ? -15.366 3.428 -2.452 1.00 69.06 85 ALA A C 1
ATOM 631 O O . ALA A 1 85 ? -15.918 4.323 -3.090 1.00 69.06 85 ALA A O 1
ATOM 632 N N . THR A 1 86 ? -15.327 3.428 -1.115 1.00 67.81 86 THR A N 1
ATOM 633 C CA . THR A 1 86 ? -16.008 4.440 -0.293 1.00 67.81 86 THR A CA 1
ATOM 634 C C . THR A 1 86 ? -15.252 5.763 -0.246 1.00 67.81 86 THR A C 1
ATOM 636 O O . THR A 1 86 ? -15.868 6.817 -0.395 1.00 67.81 86 THR A O 1
ATOM 639 N N . SER A 1 87 ? -13.923 5.740 -0.109 1.00 65.94 87 SER A N 1
ATOM 640 C CA . SER A 1 87 ? -13.109 6.962 -0.150 1.00 65.94 87 SER A CA 1
ATOM 641 C C . SER A 1 87 ? -12.729 7.401 -1.566 1.00 65.94 87 SER A C 1
ATOM 643 O O . SER A 1 87 ? -12.320 8.546 -1.760 1.00 65.94 87 SER A O 1
ATOM 645 N N . GLY A 1 88 ? -12.824 6.506 -2.556 1.00 58.34 88 GLY A N 1
ATOM 646 C CA . GLY A 1 88 ? -12.371 6.760 -3.923 1.00 58.34 88 GLY A CA 1
ATOM 647 C C . GLY A 1 88 ? -10.859 6.985 -4.033 1.00 58.34 88 GLY A C 1
ATOM 648 O O . GLY A 1 88 ? -10.397 7.459 -5.070 1.00 58.34 88 GLY A O 1
ATOM 649 N N . ARG A 1 89 ? -10.098 6.667 -2.978 1.00 62.22 89 ARG A N 1
ATOM 650 C CA . ARG A 1 89 ? -8.636 6.755 -2.928 1.00 62.22 89 ARG A CA 1
ATOM 651 C C . ARG A 1 89 ? -8.051 5.348 -3.039 1.00 62.22 89 ARG A C 1
ATOM 653 O O . ARG A 1 89 ? -8.623 4.380 -2.538 1.00 62.22 89 ARG A O 1
ATOM 660 N N . SER A 1 90 ? -6.879 5.233 -3.664 1.00 61.91 90 SER A N 1
ATOM 661 C CA . SER A 1 90 ? -6.102 3.995 -3.568 1.00 61.91 90 SER A CA 1
ATOM 662 C C . SER A 1 90 ? -5.666 3.830 -2.108 1.00 61.91 90 SER A C 1
ATOM 664 O O . SER A 1 90 ? -4.970 4.694 -1.577 1.00 61.91 90 SER A O 1
ATOM 666 N N . LEU A 1 91 ? -6.123 2.762 -1.453 1.00 62.34 91 LEU A N 1
ATOM 667 C CA . LEU A 1 91 ? -5.855 2.475 -0.043 1.00 62.34 91 LEU A CA 1
ATOM 668 C C . LEU A 1 91 ? -4.381 2.210 0.216 1.00 62.34 91 LEU A C 1
ATOM 670 O O . LEU A 1 91 ? -3.842 2.650 1.228 1.00 62.34 91 LEU A O 1
ATOM 674 N N . LEU A 1 92 ? -3.747 1.428 -0.660 1.00 70.94 92 LEU A N 1
ATOM 675 C CA . LEU A 1 92 ? -2.408 0.936 -0.395 1.00 70.94 92 LEU A CA 1
ATOM 676 C C . LEU A 1 92 ? -1.724 0.463 -1.672 1.00 70.94 92 LEU A C 1
ATOM 678 O O . LEU A 1 92 ? -2.308 -0.266 -2.473 1.00 70.94 92 LEU A O 1
ATOM 682 N N . ARG A 1 93 ? -0.459 0.851 -1.809 1.00 76.56 93 ARG A N 1
ATOM 683 C CA . ARG A 1 93 ? 0.481 0.316 -2.790 1.00 76.56 93 ARG A CA 1
ATOM 684 C C . ARG A 1 93 ? 1.531 -0.465 -2.013 1.00 76.56 93 ARG A C 1
ATOM 686 O O . ARG A 1 93 ? 2.357 0.143 -1.335 1.00 76.56 93 ARG A O 1
ATOM 693 N N . HIS A 1 94 ? 1.472 -1.790 -2.064 1.00 77.44 94 HIS A N 1
ATOM 694 C CA . HIS A 1 94 ? 2.466 -2.640 -1.418 1.00 77.44 94 HIS A CA 1
ATOM 695 C C . HIS A 1 94 ? 3.454 -3.132 -2.475 1.00 77.44 94 HIS A C 1
ATOM 697 O O . HIS A 1 94 ? 3.096 -3.935 -3.335 1.00 77.44 94 HIS A O 1
ATOM 703 N N . LEU A 1 95 ? 4.674 -2.592 -2.439 1.00 77.38 95 LEU A N 1
ATOM 704 C CA . LEU A 1 95 ? 5.780 -3.031 -3.280 1.00 77.38 95 LEU A CA 1
ATOM 705 C C . LEU A 1 95 ? 6.671 -3.952 -2.452 1.00 77.38 95 LEU A C 1
ATOM 707 O O . LEU A 1 95 ? 7.326 -3.494 -1.517 1.00 77.38 95 LEU A O 1
ATOM 711 N N . VAL A 1 96 ? 6.713 -5.228 -2.820 1.00 76.38 96 VAL A N 1
ATOM 712 C CA . VAL A 1 96 ? 7.663 -6.173 -2.236 1.00 76.38 96 VAL A CA 1
ATOM 713 C C . VAL A 1 96 ? 8.823 -6.315 -3.204 1.00 76.38 96 VAL A C 1
ATOM 715 O O . VAL A 1 96 ? 8.671 -6.897 -4.280 1.00 76.38 96 VAL A O 1
ATOM 718 N N . VAL A 1 97 ? 9.960 -5.730 -2.829 1.00 71.31 97 VAL A N 1
ATOM 719 C CA . VAL A 1 97 ? 11.231 -5.877 -3.539 1.00 71.31 97 VAL A CA 1
ATOM 720 C C . VAL A 1 97 ? 12.019 -6.972 -2.843 1.00 71.31 97 VAL A C 1
ATOM 722 O O . VAL A 1 97 ? 12.314 -6.853 -1.656 1.00 71.31 97 VAL A O 1
ATOM 725 N N . ASP A 1 98 ? 12.361 -8.016 -3.585 1.00 72.06 98 ASP A N 1
ATOM 726 C CA . ASP A 1 98 ? 13.331 -9.014 -3.151 1.00 72.06 98 ASP A CA 1
ATOM 727 C C . ASP A 1 98 ? 14.421 -9.100 -4.218 1.00 72.06 98 ASP A C 1
ATOM 729 O O . ASP A 1 98 ? 14.132 -9.292 -5.400 1.00 72.06 98 ASP A O 1
ATOM 733 N N . GLU A 1 99 ? 15.668 -8.896 -3.802 1.00 70.56 99 GLU A N 1
ATOM 734 C CA . GLU A 1 99 ? 16.845 -8.941 -4.676 1.00 70.56 99 GLU A CA 1
ATOM 735 C C . GLU A 1 99 ? 17.424 -10.361 -4.795 1.00 70.56 99 GLU A C 1
ATOM 737 O O . GLU A 1 99 ? 18.409 -10.585 -5.501 1.00 70.56 99 GLU A O 1
ATOM 742 N N . SER A 1 100 ? 16.808 -11.337 -4.125 1.00 77.38 100 SER A N 1
ATOM 743 C CA . SER A 1 100 ? 17.178 -12.744 -4.213 1.00 77.38 100 SER A CA 1
ATOM 744 C C . SER A 1 100 ? 16.907 -13.302 -5.619 1.00 77.38 100 SER A C 1
ATOM 746 O O . SER A 1 100 ? 15.895 -12.964 -6.238 1.00 77.38 100 SER A O 1
ATOM 748 N N . PRO A 1 101 ? 17.736 -14.235 -6.128 1.00 73.81 101 PRO A N 1
ATOM 749 C CA . PRO A 1 101 ? 17.577 -14.807 -7.472 1.00 73.81 101 PRO A CA 1
ATOM 750 C C . PRO A 1 101 ? 16.264 -15.586 -7.686 1.00 73.81 101 PRO A C 1
ATOM 752 O O . PRO A 1 101 ? 15.923 -15.891 -8.825 1.00 73.81 101 PRO A O 1
ATOM 755 N N . GLY A 1 102 ? 15.524 -15.900 -6.616 1.00 77.25 102 GLY A N 1
ATOM 756 C CA . GLY A 1 102 ? 14.195 -16.523 -6.668 1.00 77.25 102 GLY A CA 1
ATOM 757 C C . GLY A 1 102 ? 13.014 -15.543 -6.661 1.00 77.25 102 GLY A C 1
ATOM 758 O O . GLY A 1 102 ? 11.876 -15.981 -6.820 1.00 77.25 102 GLY A O 1
ATOM 759 N N . GLY A 1 103 ? 13.262 -14.238 -6.496 1.00 81.12 103 GLY A N 1
ATOM 760 C CA . GLY A 1 103 ? 12.218 -13.247 -6.236 1.00 81.12 103 GLY A CA 1
ATOM 761 C C . GLY A 1 103 ? 11.540 -13.429 -4.867 1.00 81.12 103 GLY A C 1
ATOM 762 O O . GLY A 1 103 ? 11.907 -14.329 -4.111 1.00 81.12 103 GLY A O 1
ATOM 763 N N . PRO A 1 104 ? 10.548 -12.581 -4.541 1.00 83.12 104 PRO A N 1
ATOM 764 C CA . PRO A 1 104 ? 9.893 -12.611 -3.238 1.00 83.12 104 PRO A CA 1
ATOM 765 C C . PRO A 1 104 ? 9.080 -13.893 -3.048 1.00 83.12 104 PRO A C 1
ATOM 767 O O . PRO A 1 104 ? 8.435 -14.366 -3.988 1.00 83.12 104 PRO A O 1
ATOM 770 N N . ASP A 1 105 ? 9.033 -14.407 -1.813 1.00 88.25 105 ASP A N 1
ATOM 771 C CA . ASP A 1 105 ? 8.137 -15.509 -1.445 1.00 88.25 105 ASP A CA 1
ATOM 772 C C . ASP A 1 105 ? 6.674 -15.095 -1.660 1.00 88.25 105 ASP A C 1
ATOM 774 O O . ASP A 1 105 ? 6.053 -14.398 -0.853 1.00 88.25 105 ASP A O 1
ATOM 778 N N . GLN A 1 106 ? 6.113 -15.555 -2.776 1.00 87.94 106 GLN A N 1
ATOM 779 C CA . GLN A 1 106 ? 4.759 -15.241 -3.216 1.00 87.94 106 GLN A CA 1
ATOM 780 C C . GLN A 1 106 ? 3.690 -15.647 -2.195 1.00 87.94 106 GLN A C 1
ATOM 782 O O . GLN A 1 106 ? 2.656 -14.983 -2.113 1.00 87.94 106 GLN A O 1
ATOM 787 N N . SER A 1 107 ? 3.937 -16.689 -1.395 1.00 89.81 107 SER A N 1
ATOM 788 C CA . SER A 1 107 ? 3.000 -17.140 -0.361 1.00 89.81 107 SER A CA 1
ATOM 789 C C . SER A 1 107 ? 2.937 -16.140 0.786 1.00 89.81 107 SER A C 1
ATOM 791 O O . SER A 1 107 ? 1.850 -15.775 1.234 1.00 89.81 107 SER A O 1
ATOM 793 N N . LEU A 1 108 ? 4.099 -15.648 1.220 1.00 90.00 108 LEU A N 1
ATOM 794 C CA . LEU A 1 108 ? 4.194 -14.632 2.262 1.00 90.00 108 LEU A CA 1
ATOM 795 C C . LEU A 1 108 ? 3.583 -13.307 1.798 1.00 90.00 108 LEU A C 1
ATOM 797 O O . LEU A 1 108 ? 2.825 -12.690 2.546 1.00 90.00 108 LEU A O 1
ATOM 801 N N . VAL A 1 109 ? 3.843 -12.897 0.552 1.00 89.69 109 VAL A N 1
ATOM 802 C CA . VAL A 1 109 ? 3.248 -11.675 -0.015 1.00 89.69 109 VAL A CA 1
ATOM 803 C C . VAL A 1 109 ? 1.725 -11.786 -0.095 1.00 89.69 109 VAL A C 1
ATOM 805 O O . VAL A 1 109 ? 1.028 -10.843 0.279 1.00 89.69 109 VAL A O 1
ATOM 808 N N . ALA A 1 110 ? 1.190 -12.924 -0.541 1.00 91.69 110 ALA A N 1
ATOM 809 C CA . ALA A 1 110 ? -0.253 -13.141 -0.604 1.00 91.69 110 ALA A CA 1
ATOM 810 C C . ALA A 1 110 ? -0.908 -13.097 0.787 1.00 91.69 110 ALA A C 1
ATOM 812 O O . ALA A 1 110 ? -1.912 -12.404 0.968 1.00 91.69 110 ALA A O 1
ATOM 813 N N . LEU A 1 111 ? -0.302 -13.761 1.779 1.00 94.50 111 LEU A N 1
ATOM 814 C CA . LEU A 1 111 ? -0.756 -13.730 3.170 1.00 94.50 111 LEU A CA 1
ATOM 815 C C . LEU A 1 111 ? -0.737 -12.303 3.733 1.00 94.50 111 LEU A C 1
ATOM 817 O O . LEU A 1 111 ? -1.710 -11.852 4.335 1.00 94.50 111 LEU A O 1
ATOM 821 N N . GLN A 1 112 ? 0.346 -11.561 3.501 1.00 91.38 112 GLN A N 1
ATOM 822 C CA . GLN A 1 112 ? 0.463 -10.181 3.958 1.00 91.38 112 GLN A CA 1
ATOM 823 C C . GLN A 1 112 ? -0.583 -9.275 3.296 1.00 91.38 112 GLN A C 1
ATOM 825 O O . GLN A 1 112 ? -1.166 -8.427 3.969 1.00 91.38 112 GLN A O 1
ATOM 830 N N . THR A 1 113 ? -0.865 -9.464 2.003 1.00 90.75 113 THR A N 1
ATOM 831 C CA . THR A 1 113 ? -1.951 -8.755 1.310 1.00 90.75 113 THR A CA 1
ATOM 832 C C . THR A 1 113 ? -3.307 -9.048 1.959 1.00 90.75 113 THR A C 1
ATOM 834 O O . THR A 1 113 ? -4.067 -8.111 2.210 1.00 90.75 113 THR A O 1
ATOM 837 N N . ALA A 1 114 ? -3.601 -10.308 2.292 1.00 92.56 114 ALA A N 1
ATOM 838 C CA . ALA A 1 114 ? -4.838 -10.681 2.980 1.00 92.56 114 ALA A CA 1
ATOM 839 C C . ALA A 1 114 ? -4.936 -10.060 4.389 1.00 92.56 114 ALA A C 1
ATOM 841 O O . ALA A 1 114 ? -5.983 -9.529 4.764 1.00 92.56 114 ALA A O 1
ATOM 842 N N . GLU A 1 115 ? -3.841 -10.032 5.152 1.00 92.81 115 GLU A N 1
ATOM 843 C CA . GLU A 1 115 ? -3.800 -9.406 6.481 1.00 92.81 115 GLU A CA 1
ATOM 844 C C . GLU A 1 115 ? -3.940 -7.878 6.434 1.00 92.81 115 GLU A C 1
ATOM 846 O O . GLU A 1 115 ? -4.643 -7.281 7.261 1.00 92.81 115 GLU A O 1
ATOM 851 N N . LEU A 1 116 ? -3.325 -7.226 5.445 1.00 89.88 116 LEU A N 1
ATOM 852 C CA . LEU A 1 116 ? -3.488 -5.790 5.216 1.00 89.88 116 LEU A CA 1
ATOM 853 C C . LEU A 1 116 ? -4.938 -5.454 4.863 1.00 89.88 116 LEU A C 1
ATOM 855 O O . LEU A 1 116 ? -5.502 -4.510 5.422 1.00 89.88 116 LEU A O 1
ATOM 859 N N . LEU A 1 117 ? -5.563 -6.257 4.000 1.00 89.19 117 LEU A N 1
ATOM 860 C CA . LEU A 1 117 ? -6.976 -6.126 3.666 1.00 89.19 117 LEU A CA 1
ATOM 861 C C . LEU A 1 117 ? -7.856 -6.294 4.913 1.00 89.19 117 LEU A C 1
ATOM 863 O O . LEU A 1 117 ? -8.685 -5.431 5.201 1.00 89.19 117 LEU A O 1
ATOM 867 N N . ARG A 1 118 ? -7.642 -7.357 5.699 1.00 89.31 118 ARG A N 1
ATOM 868 C CA . ARG A 1 118 ? -8.380 -7.615 6.946 1.00 89.31 118 ARG A CA 1
ATOM 869 C C . ARG A 1 118 ? -8.290 -6.428 7.904 1.00 89.31 118 ARG A C 1
ATOM 871 O O . ARG A 1 118 ? -9.302 -5.984 8.444 1.00 89.31 118 ARG A O 1
ATOM 878 N N . THR A 1 119 ? -7.089 -5.887 8.087 1.00 86.56 119 THR A N 1
ATOM 879 C CA . THR A 1 119 ? -6.839 -4.740 8.971 1.00 86.56 119 THR A CA 1
ATOM 880 C C . THR A 1 119 ? -7.518 -3.469 8.455 1.00 86.56 119 THR A C 1
ATOM 882 O O . THR A 1 119 ? -8.128 -2.727 9.233 1.00 86.56 119 THR A O 1
ATOM 885 N N . SER A 1 120 ? -7.464 -3.235 7.142 1.00 83.12 120 SER A N 1
ATOM 886 C CA . SER A 1 120 ? -8.098 -2.086 6.492 1.00 83.12 120 SER A CA 1
ATOM 887 C C . SER A 1 120 ? -9.623 -2.120 6.644 1.00 83.12 120 SER A C 1
ATOM 889 O O . SER A 1 120 ? -10.226 -1.137 7.081 1.00 83.12 120 SER A O 1
ATOM 891 N N . LEU A 1 121 ? -10.244 -3.276 6.394 1.00 82.62 121 LEU A N 1
ATOM 892 C CA . LEU A 1 121 ? -11.693 -3.458 6.508 1.00 82.62 121 LEU A CA 1
ATOM 893 C C . LEU A 1 121 ? -12.189 -3.343 7.957 1.00 82.62 121 LEU A C 1
ATOM 895 O O . LEU A 1 121 ? -13.235 -2.741 8.207 1.00 82.62 121 LEU A O 1
ATOM 899 N N . LEU A 1 122 ? -11.433 -3.865 8.931 1.00 80.19 122 LEU A N 1
ATOM 900 C CA . LEU A 1 122 ? -11.759 -3.705 10.354 1.00 80.19 122 LEU A CA 1
ATOM 901 C C . LEU A 1 122 ? -11.702 -2.238 10.795 1.00 80.19 122 LEU A C 1
ATOM 903 O O . LEU A 1 122 ? -12.582 -1.784 11.526 1.00 80.19 122 LEU A O 1
ATOM 907 N N . SER A 1 123 ? -10.708 -1.489 10.314 1.00 69.31 123 SER A N 1
ATOM 908 C CA . SER A 1 123 ? -10.554 -0.065 10.633 1.00 69.31 123 SER A CA 1
ATOM 909 C C . SER A 1 123 ? -11.706 0.780 10.077 1.00 69.31 123 SER A C 1
ATOM 911 O O . SER A 1 123 ? -12.171 1.699 10.748 1.00 69.31 123 SER A O 1
ATOM 913 N N . SER A 1 124 ? -12.222 0.438 8.890 1.00 65.62 124 SER A N 1
ATOM 914 C CA . SER A 1 124 ? -13.367 1.130 8.274 1.00 65.62 124 SER A CA 1
ATOM 915 C C . SER A 1 124 ? -14.679 0.918 9.051 1.00 65.62 124 SER A C 1
ATOM 917 O O . SER A 1 124 ? -15.507 1.821 9.173 1.00 65.62 124 SER A O 1
ATOM 919 N N . ARG A 1 125 ? -14.858 -0.258 9.668 1.00 63.12 125 ARG A N 1
ATOM 920 C CA . ARG A 1 125 ? -16.104 -0.630 10.364 1.00 63.12 125 ARG A CA 1
ATOM 921 C C . ARG A 1 125 ? -16.296 0.057 11.726 1.00 63.12 125 ARG A C 1
ATOM 923 O O . ARG A 1 125 ? -17.416 0.104 12.226 1.00 63.12 125 ARG A O 1
ATOM 930 N N . GLY A 1 126 ? -15.229 0.594 12.322 1.00 50.53 126 GLY A N 1
ATOM 931 C CA . GLY A 1 126 ? -15.225 1.159 13.679 1.00 50.53 126 GLY A CA 1
ATOM 932 C C . GLY A 1 126 ? -15.786 2.580 13.831 1.00 50.53 126 GLY A C 1
ATOM 933 O O . GLY A 1 126 ? -15.960 3.034 14.956 1.00 50.53 126 GLY A O 1
ATOM 934 N N . VAL A 1 127 ? -16.097 3.292 12.742 1.00 51.31 127 VAL A N 1
ATOM 935 C CA . VAL A 1 127 ? -16.511 4.716 12.802 1.00 51.31 127 VAL A CA 1
ATOM 936 C C . VAL A 1 127 ? -18.039 4.897 12.929 1.00 51.31 127 VAL A C 1
ATOM 938 O O . VAL A 1 127 ? -18.538 6.013 13.029 1.00 51.31 127 VAL A O 1
ATOM 941 N N . ALA A 1 128 ? -18.819 3.815 12.996 1.00 45.03 128 ALA A N 1
ATOM 942 C CA . ALA A 1 128 ? -20.286 3.871 12.969 1.00 45.03 128 ALA A CA 1
ATOM 943 C C . ALA A 1 128 ? -20.989 3.856 14.349 1.00 45.03 128 ALA A C 1
ATOM 945 O O . ALA A 1 128 ? -22.149 3.454 14.428 1.00 45.03 128 ALA A O 1
ATOM 946 N N . ALA A 1 129 ? -20.344 4.283 15.442 1.00 40.84 129 ALA A N 1
ATOM 947 C CA . ALA A 1 129 ? -20.981 4.297 16.765 1.00 40.84 129 ALA A CA 1
ATOM 948 C C . ALA A 1 129 ? -20.627 5.541 17.600 1.00 40.84 129 ALA A C 1
ATOM 950 O O . ALA A 1 129 ? -19.603 5.569 18.272 1.00 40.84 129 ALA A O 1
ATOM 951 N N . SER A 1 130 ? -21.496 6.559 17.576 1.00 36.38 130 SER A N 1
ATOM 952 C CA . SER A 1 130 ? -22.154 7.130 18.768 1.00 36.38 130 SER A CA 1
ATOM 953 C C . SER A 1 130 ? -22.878 8.432 18.399 1.00 36.38 130 SER A C 1
ATOM 955 O O . SER A 1 130 ? -22.259 9.416 18.007 1.00 36.38 130 SER A O 1
ATOM 957 N N . GLY A 1 131 ? -24.206 8.441 18.541 1.00 40.34 131 GLY A N 1
ATOM 958 C CA . GLY A 1 131 ? -25.084 9.604 18.362 1.00 40.34 131 GLY A CA 1
ATOM 959 C C . GLY A 1 131 ? -25.028 10.621 19.509 1.00 40.34 131 GLY A C 1
ATOM 960 O O . GLY A 1 131 ? -26.037 11.245 19.821 1.00 40.34 131 GLY A O 1
ATOM 961 N N . LEU A 1 132 ? -23.873 10.795 20.146 1.00 40.62 132 LEU A N 1
ATOM 962 C CA . LEU A 1 132 ? -23.606 11.944 21.006 1.00 40.62 132 LEU A CA 1
ATOM 963 C C . LEU A 1 132 ? -22.789 12.919 20.178 1.00 40.62 132 LEU A C 1
ATOM 965 O O . LEU A 1 132 ? -21.692 12.569 19.753 1.00 40.62 132 LEU A O 1
ATOM 969 N N . ALA A 1 133 ? -23.360 14.098 19.919 1.00 42.31 133 ALA A N 1
ATOM 970 C CA . ALA A 1 133 ? -22.731 15.167 19.156 1.00 42.31 133 ALA A CA 1
ATOM 971 C C . ALA A 1 133 ? -21.241 15.279 19.534 1.00 42.31 133 ALA A C 1
ATOM 973 O O . ALA A 1 133 ? -20.933 15.687 20.659 1.00 42.31 133 ALA A O 1
ATOM 974 N N . PRO A 1 134 ? -20.312 14.881 18.647 1.00 45.75 134 PRO A N 1
ATOM 975 C CA . PRO A 1 134 ? -18.905 15.075 18.925 1.00 45.75 134 PRO A CA 1
ATOM 976 C C . PRO A 1 134 ? -18.658 16.591 18.973 1.00 45.75 134 PRO A C 1
ATOM 978 O O . PRO A 1 134 ? -19.301 17.332 18.216 1.00 45.75 134 PRO A O 1
ATOM 981 N N . PRO A 1 135 ? -17.729 17.100 19.811 1.00 45.78 135 PRO A N 1
ATOM 982 C CA . PRO A 1 135 ? -17.160 18.408 19.516 1.00 45.78 135 PRO A CA 1
ATOM 983 C C . PRO A 1 135 ? -16.708 18.351 18.059 1.00 45.78 135 PRO A C 1
ATOM 985 O O . PRO A 1 135 ? -16.227 17.307 17.624 1.00 45.78 135 PRO A O 1
ATOM 988 N N . VAL A 1 136 ? -16.942 19.416 17.296 1.00 45.53 136 VAL A N 1
ATOM 989 C CA . VAL A 1 136 ? -16.616 19.505 15.870 1.00 45.53 136 VAL A CA 1
ATOM 990 C C . VAL A 1 136 ? -15.109 19.277 15.691 1.00 45.53 136 VAL A C 1
ATOM 992 O O . VAL A 1 136 ? -14.314 20.208 15.612 1.00 45.53 136 VAL A O 1
ATOM 995 N N . VAL A 1 137 ? -14.693 18.015 15.667 1.00 48.78 137 VAL A N 1
ATOM 996 C CA . VAL A 1 137 ? -13.375 17.582 15.253 1.00 48.78 137 VAL A CA 1
ATOM 997 C C . VAL A 1 137 ? -13.508 17.530 13.755 1.00 48.78 137 VAL A C 1
ATOM 999 O O . VAL A 1 137 ? -13.935 16.542 13.161 1.00 48.78 137 VAL A O 1
ATOM 1002 N N . VAL A 1 138 ? -13.216 18.671 13.141 1.00 43.12 138 VAL A N 1
ATOM 1003 C CA . VAL A 1 138 ? -12.909 18.702 11.726 1.00 43.12 138 VAL A CA 1
ATOM 1004 C C . VAL A 1 138 ? -11.693 17.795 11.573 1.00 43.12 138 VAL A C 1
ATOM 1006 O O . VAL A 1 138 ? -10.564 18.217 11.823 1.00 43.12 138 VAL A O 1
ATOM 1009 N N . SER A 1 139 ? -11.923 16.539 11.194 1.00 39.97 139 SER A N 1
ATOM 1010 C CA . SER A 1 139 ? -10.910 15.674 10.606 1.00 39.97 139 SER A CA 1
ATOM 1011 C C . SER A 1 139 ? -10.481 16.330 9.299 1.00 39.97 139 SER A C 1
ATOM 1013 O O . SER A 1 139 ? -10.909 15.952 8.211 1.00 39.97 139 SER A O 1
ATOM 1015 N N . LYS A 1 140 ? -9.668 17.386 9.401 1.00 40.41 140 LYS A N 1
ATOM 1016 C CA . LYS A 1 140 ? -8.879 17.851 8.276 1.00 40.41 140 LYS A CA 1
ATOM 1017 C C . LYS A 1 140 ? -7.930 16.711 7.987 1.00 40.41 140 LYS A C 1
ATOM 1019 O O . LYS A 1 140 ? -7.124 16.331 8.834 1.00 40.41 140 LYS A O 1
ATOM 1024 N N . ALA A 1 141 ? -8.130 16.139 6.807 1.00 38.75 141 ALA A N 1
ATOM 1025 C CA . ALA A 1 141 ? -7.240 15.192 6.183 1.00 38.75 141 ALA A CA 1
ATOM 1026 C C . ALA A 1 141 ? -5.787 15.517 6.543 1.00 38.75 141 ALA A C 1
ATOM 1028 O O . ALA A 1 141 ? -5.374 16.679 6.516 1.00 38.75 141 ALA A O 1
ATOM 1029 N N . SER A 1 142 ? -5.015 14.473 6.835 1.00 42.81 142 SER A N 1
ATOM 1030 C CA . SER A 1 142 ? -3.576 14.529 6.636 1.00 42.81 142 SER A CA 1
ATOM 1031 C C . SER A 1 142 ? -3.360 14.780 5.144 1.00 42.81 142 SER A C 1
ATOM 1033 O O . SER A 1 142 ? -3.333 13.870 4.314 1.00 42.81 142 SER A O 1
ATOM 1035 N N . THR A 1 143 ? -3.367 16.056 4.781 1.00 40.38 143 THR A N 1
ATOM 1036 C CA . THR A 1 143 ? -2.861 16.532 3.514 1.00 40.38 143 THR A CA 1
ATOM 1037 C C . THR A 1 143 ? -1.361 16.397 3.686 1.00 40.38 143 THR A C 1
ATOM 1039 O O . THR A 1 143 ? -0.727 17.252 4.304 1.00 40.38 143 THR A O 1
ATOM 1042 N N . ALA A 1 144 ? -0.784 15.307 3.168 1.00 44.94 144 ALA A N 1
ATOM 1043 C CA . ALA A 1 144 ? 0.544 15.430 2.583 1.00 44.94 144 ALA A CA 1
ATOM 1044 C C . ALA A 1 144 ? 0.492 16.736 1.790 1.00 44.94 144 ALA A C 1
ATOM 1046 O O . ALA A 1 144 ? -0.416 16.880 0.964 1.00 44.94 144 ALA A O 1
ATOM 1047 N N . GLY A 1 145 ? 1.302 17.724 2.189 1.00 40.03 145 GLY A N 1
ATOM 1048 C CA . GLY A 1 145 ? 1.215 19.079 1.651 1.00 40.03 145 GLY A CA 1
ATOM 1049 C C . GLY A 1 145 ? 1.071 19.029 0.128 1.00 40.03 145 GLY A C 1
ATOM 1050 O O . GLY A 1 145 ? 1.591 18.089 -0.481 1.00 40.03 145 GLY A O 1
ATOM 1051 N N . PRO A 1 146 ? 0.318 19.964 -0.481 1.00 42.34 146 PRO A N 1
ATOM 1052 C CA . PRO A 1 146 ? 0.098 19.954 -1.924 1.00 42.34 146 PRO A CA 1
ATOM 1053 C C . PRO A 1 146 ? 1.436 19.707 -2.630 1.00 42.34 146 PRO A C 1
ATOM 1055 O O . PRO A 1 146 ? 2.430 20.300 -2.198 1.00 42.34 146 PRO A O 1
ATOM 1058 N N . PRO A 1 147 ? 1.500 18.830 -3.654 1.00 43.09 147 PRO A N 1
ATOM 1059 C CA . PRO A 1 147 ? 2.720 18.695 -4.432 1.00 43.09 147 PRO A CA 1
ATOM 1060 C C . PRO A 1 147 ? 3.111 20.104 -4.862 1.00 43.09 147 PRO A C 1
ATOM 1062 O O . PRO A 1 147 ? 2.293 20.808 -5.464 1.00 43.09 147 PRO A O 1
ATOM 1065 N N . SER A 1 148 ? 4.303 20.548 -4.450 1.00 50.38 148 SER A N 1
ATOM 1066 C CA . SER A 1 148 ? 4.812 21.863 -4.821 1.00 50.38 148 SER A CA 1
ATOM 1067 C C . SER A 1 148 ? 4.599 22.034 -6.328 1.00 50.38 148 SER A C 1
ATOM 1069 O O . SER A 1 148 ? 4.878 21.087 -7.075 1.00 50.38 148 SER A O 1
ATOM 1071 N N . PRO A 1 149 ? 4.064 23.178 -6.793 1.00 50.41 149 PRO A N 1
ATOM 1072 C CA . PRO A 1 149 ? 3.894 23.407 -8.222 1.00 50.41 149 PRO A CA 1
ATOM 1073 C C . PRO A 1 149 ? 5.229 23.127 -8.925 1.00 50.41 149 PRO A C 1
ATOM 1075 O O . PRO A 1 149 ? 6.273 23.455 -8.352 1.00 50.41 149 PRO A O 1
ATOM 1078 N N . PRO A 1 150 ? 5.229 22.502 -10.117 1.00 48.81 150 PRO A N 1
ATOM 1079 C CA . PRO A 1 150 ? 6.461 22.200 -10.829 1.00 48.81 150 PRO A CA 1
ATOM 1080 C C . PRO A 1 150 ? 7.190 23.513 -11.113 1.00 48.81 150 PRO A C 1
ATOM 1082 O O . PRO A 1 150 ? 6.810 24.283 -11.995 1.00 48.81 150 PRO A O 1
ATOM 1085 N N . LEU A 1 151 ? 8.207 23.799 -10.302 1.00 54.62 151 LEU A N 1
ATOM 1086 C CA . LEU A 1 151 ? 9.083 24.939 -10.498 1.00 54.62 151 LEU A CA 1
ATOM 1087 C C . LEU A 1 151 ? 9.855 24.735 -11.810 1.00 54.62 151 LEU A C 1
ATOM 1089 O O . LEU A 1 151 ? 10.114 23.589 -12.198 1.00 54.62 151 LEU A O 1
ATOM 1093 N N . PRO A 1 152 ? 10.237 25.821 -12.506 1.00 54.88 152 PRO A N 1
ATOM 1094 C CA . PRO A 1 152 ? 11.133 25.719 -13.648 1.00 54.88 152 PRO A CA 1
ATOM 1095 C C . PRO A 1 152 ? 12.374 24.925 -13.233 1.00 54.88 152 PRO A C 1
ATOM 1097 O O . PRO A 1 152 ? 13.027 25.240 -12.238 1.00 54.88 152 PRO A O 1
ATOM 1100 N N . ILE A 1 153 ? 12.644 23.848 -13.971 1.00 56.56 153 ILE A N 1
ATOM 1101 C CA . ILE A 1 153 ? 13.726 22.907 -13.685 1.00 56.56 153 ILE A CA 1
ATOM 1102 C C . ILE A 1 153 ? 15.046 23.642 -13.926 1.00 56.56 153 ILE A C 1
ATOM 1104 O O . ILE A 1 153 ? 15.521 23.712 -15.057 1.00 56.56 153 ILE A O 1
ATOM 1108 N N . LEU A 1 154 ? 15.610 24.225 -12.868 1.00 66.00 154 LEU A N 1
ATOM 1109 C CA . LEU A 1 154 ? 17.014 24.612 -12.842 1.00 66.00 154 LEU A CA 1
ATOM 1110 C C . LEU A 1 154 ? 17.860 23.357 -12.615 1.00 66.00 154 LEU A C 1
ATOM 1112 O O . LEU A 1 154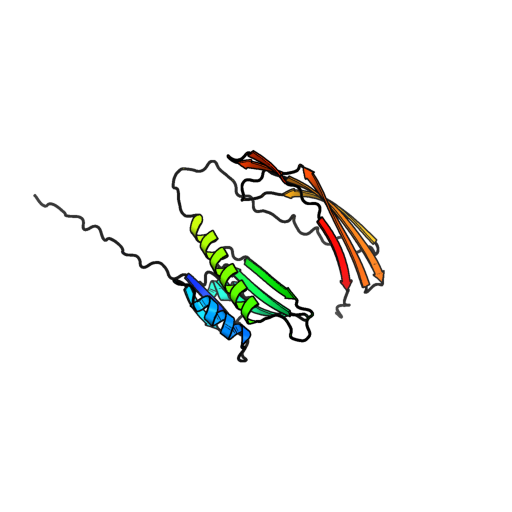 ? 17.481 22.484 -11.827 1.00 66.00 154 LEU A O 1
ATOM 1116 N N . ASP A 1 155 ? 19.021 23.310 -13.274 1.00 81.00 15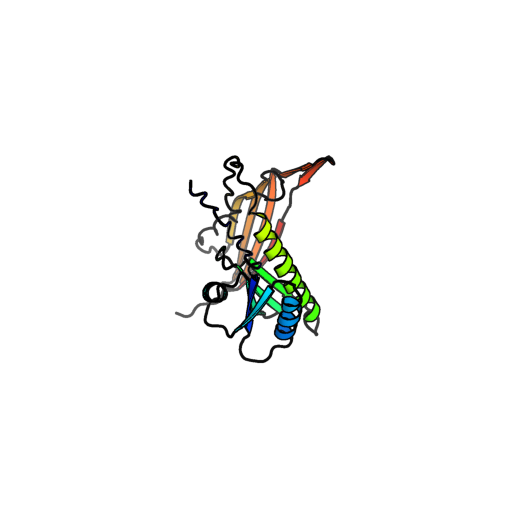5 ASP A N 1
ATOM 1117 C CA . ASP A 1 155 ? 20.001 22.222 -13.154 1.00 81.00 155 ASP A CA 1
ATOM 1118 C C . ASP A 1 155 ? 20.380 21.943 -11.691 1.00 81.00 155 ASP A C 1
ATOM 1120 O O . ASP A 1 155 ? 20.605 20.798 -11.309 1.00 81.00 155 ASP A O 1
ATOM 1124 N N . ASN A 1 156 ? 20.336 22.984 -10.855 1.00 86.88 156 ASN A N 1
ATOM 1125 C CA . ASN A 1 156 ? 20.417 22.896 -9.405 1.00 86.88 156 ASN A CA 1
ATOM 1126 C C . ASN A 1 156 ? 19.226 23.632 -8.803 1.00 86.88 156 ASN A C 1
ATOM 1128 O O . ASN A 1 156 ? 19.050 24.824 -9.066 1.00 86.88 156 ASN A O 1
ATOM 1132 N N . ALA A 1 157 ? 18.439 22.959 -7.970 1.00 87.31 157 ALA A N 1
ATOM 1133 C CA . ALA A 1 157 ? 17.416 23.642 -7.187 1.00 87.31 157 ALA A CA 1
ATOM 1134 C C . ALA A 1 157 ? 17.482 23.227 -5.724 1.00 87.31 157 ALA A C 1
ATOM 1136 O O . ALA A 1 157 ? 17.792 22.089 -5.376 1.00 87.31 157 ALA A O 1
ATOM 1137 N N . MET A 1 158 ? 17.173 24.188 -4.868 1.00 91.56 158 MET A N 1
ATOM 1138 C CA . MET A 1 158 ? 17.064 24.004 -3.435 1.00 91.56 158 MET A CA 1
ATOM 1139 C C . MET A 1 158 ? 15.657 24.431 -3.038 1.00 91.56 158 MET A C 1
ATOM 1141 O O . MET A 1 158 ? 15.203 25.507 -3.429 1.00 91.56 158 MET A O 1
ATOM 1145 N N . GLN A 1 159 ? 14.960 23.582 -2.294 1.00 88.12 159 GLN A N 1
ATOM 1146 C CA . GLN A 1 159 ? 13.624 23.864 -1.788 1.00 88.12 159 GLN A CA 1
ATOM 1147 C C . GLN A 1 159 ? 13.628 23.731 -0.275 1.00 88.12 159 GLN A C 1
ATOM 1149 O O . GLN A 1 159 ? 14.146 22.764 0.274 1.00 88.12 159 GLN A O 1
ATOM 1154 N N . VAL A 1 160 ? 13.025 24.703 0.397 1.00 91.94 160 VAL A N 1
ATOM 1155 C CA . VAL A 1 160 ? 12.826 24.688 1.845 1.00 91.94 160 VAL A CA 1
ATOM 1156 C C . VAL A 1 160 ? 11.335 24.787 2.095 1.00 91.94 160 VAL A C 1
ATOM 1158 O O . VAL A 1 160 ? 10.652 25.587 1.455 1.00 91.94 160 VAL A O 1
ATOM 1161 N N . GLY A 1 161 ? 10.829 24.002 3.036 1.00 89.62 161 GLY A N 1
ATOM 1162 C CA . GLY A 1 161 ? 9.443 24.116 3.454 1.00 89.62 161 GLY A CA 1
ATOM 1163 C C . GLY A 1 161 ? 9.214 23.680 4.889 1.00 89.62 161 GLY A C 1
ATOM 1164 O O . GLY A 1 161 ? 10.112 23.191 5.574 1.00 89.62 161 GLY A O 1
ATOM 1165 N N . PHE A 1 162 ? 7.997 23.923 5.357 1.00 93.00 162 PHE A N 1
ATOM 1166 C CA . PHE A 1 162 ? 7.542 23.581 6.696 1.00 93.00 162 PHE A CA 1
ATOM 1167 C C . PHE A 1 162 ? 6.087 23.126 6.647 1.00 93.00 162 PHE A C 1
ATOM 1169 O O . PHE A 1 162 ? 5.298 23.601 5.829 1.00 93.00 162 PHE A O 1
ATOM 1176 N N . GLY A 1 163 ? 5.730 22.177 7.508 1.00 84.56 163 GLY A N 1
ATOM 1177 C CA . GLY A 1 163 ? 4.418 21.546 7.459 1.00 84.56 163 GLY A CA 1
ATOM 1178 C C . GLY A 1 163 ? 4.022 20.916 8.790 1.00 84.56 163 GLY A C 1
ATOM 1179 O O . GLY A 1 163 ? 4.866 20.299 9.451 1.00 84.56 163 GLY A O 1
ATOM 1180 N N . PRO A 1 164 ? 2.757 21.080 9.215 1.00 82.69 164 PRO A N 1
ATOM 1181 C CA . PRO A 1 164 ? 2.241 20.374 10.372 1.00 82.69 164 PRO A CA 1
ATOM 1182 C C . PRO A 1 164 ? 1.932 18.912 10.022 1.00 82.69 164 PRO A C 1
ATOM 1184 O O . PRO A 1 164 ? 1.394 18.614 8.958 1.00 82.69 164 PRO A O 1
ATOM 1187 N N . PHE A 1 165 ? 2.224 18.011 10.955 1.00 77.62 165 PHE A N 1
ATOM 1188 C CA . PHE A 1 165 ? 1.829 16.608 10.921 1.00 77.62 165 PHE A CA 1
ATOM 1189 C C . PHE A 1 165 ? 0.776 16.355 11.994 1.00 77.62 165 PHE A C 1
ATOM 1191 O O . PHE A 1 165 ? 0.940 16.745 13.153 1.00 77.62 165 PHE A O 1
ATOM 1198 N N . PHE A 1 166 ? -0.291 15.667 11.601 1.00 74.62 166 PHE A N 1
ATOM 1199 C CA . PHE A 1 166 ? -1.378 15.264 12.484 1.00 74.62 166 PHE A CA 1
ATOM 1200 C C . PHE A 1 166 ? -1.470 13.739 12.503 1.00 74.62 166 PHE A C 1
ATOM 1202 O O . PHE A 1 166 ? -1.365 13.096 11.457 1.00 74.62 166 PHE A O 1
ATOM 1209 N N . SER A 1 167 ? -1.671 13.162 13.688 1.00 71.56 167 SER A N 1
ATOM 1210 C CA . SER A 1 167 ? -1.863 11.722 13.867 1.00 71.56 167 SER A CA 1
ATOM 1211 C C . SER A 1 167 ? -3.237 11.446 14.460 1.00 71.56 167 SER A C 1
ATOM 1213 O O . SER A 1 167 ? -3.634 12.073 15.438 1.00 71.56 167 SER A O 1
ATOM 1215 N N . ALA A 1 168 ? -3.942 10.460 13.904 1.00 66.56 168 ALA A N 1
ATOM 1216 C CA . ALA A 1 168 ? -5.201 9.972 14.464 1.00 66.56 168 ALA A CA 1
ATOM 1217 C C . ALA A 1 168 ? -5.003 9.147 15.755 1.00 66.56 168 ALA A C 1
ATOM 1219 O O . ALA A 1 168 ? -5.965 8.875 16.463 1.00 66.56 168 ALA A O 1
ATOM 1220 N N . GLY A 1 169 ? -3.763 8.763 16.087 1.00 74.31 169 GLY A N 1
ATOM 1221 C CA . GLY A 1 169 ? -3.429 7.900 17.228 1.00 74.31 169 GLY A CA 1
ATOM 1222 C C . GLY A 1 169 ? -3.236 8.620 18.568 1.00 74.31 169 GLY A C 1
ATOM 1223 O O . GLY A 1 169 ? -2.516 8.107 19.417 1.00 74.31 169 GLY A O 1
ATOM 1224 N N . GLY A 1 170 ? -3.800 9.819 18.752 1.00 72.88 170 GLY A N 1
ATOM 1225 C CA . GLY A 1 170 ? -3.683 10.575 20.010 1.00 72.88 170 GLY A CA 1
ATOM 1226 C C . GLY A 1 170 ? -2.330 11.265 20.240 1.00 72.88 170 GLY A C 1
ATOM 1227 O O . GLY A 1 170 ? -2.051 11.701 21.354 1.00 72.88 170 GLY A O 1
ATOM 1228 N N . VAL A 1 171 ? -1.489 11.383 19.207 1.00 80.06 171 VAL A N 1
ATOM 1229 C CA . VAL A 1 171 ? -0.264 12.200 19.253 1.00 80.06 171 VAL A CA 1
ATOM 1230 C C . VAL A 1 171 ? -0.625 13.644 18.907 1.00 80.06 171 VAL A C 1
ATOM 1232 O O . VAL A 1 171 ? -1.328 13.884 17.924 1.00 80.06 171 VAL A O 1
ATOM 1235 N N . SER A 1 172 ? -0.140 14.606 19.695 1.00 82.06 172 SER A N 1
ATOM 1236 C CA . SER A 1 172 ? -0.362 16.032 19.428 1.00 82.06 172 SER A CA 1
ATOM 1237 C C . SER A 1 172 ? 0.218 16.469 18.075 1.00 82.06 172 SER A C 1
ATOM 1239 O O . SER A 1 172 ? 1.109 15.818 17.525 1.00 82.06 172 SER A O 1
ATOM 1241 N N . THR A 1 173 ? -0.234 17.618 17.565 1.00 83.25 173 THR A N 1
ATOM 1242 C CA . THR A 1 173 ? 0.325 18.242 16.357 1.00 83.25 173 THR A CA 1
ATOM 1243 C C . THR A 1 173 ? 1.847 18.343 16.449 1.00 83.25 173 THR A C 1
ATOM 1245 O O . THR A 1 173 ? 2.380 18.860 17.433 1.00 83.25 173 THR A O 1
ATOM 1248 N N . ALA A 1 174 ? 2.534 17.871 15.412 1.00 85.75 174 ALA A N 1
ATOM 1249 C CA . ALA A 1 174 ? 3.965 18.064 15.223 1.00 85.75 174 ALA A CA 1
ATOM 1250 C C . ALA A 1 174 ? 4.199 19.056 14.078 1.00 85.75 174 ALA A C 1
ATOM 1252 O O . ALA A 1 174 ? 3.359 19.197 13.194 1.00 85.75 174 ALA A O 1
ATOM 1253 N N . LEU A 1 175 ? 5.336 19.744 14.078 1.00 89.12 175 LEU A N 1
ATOM 1254 C CA . LEU A 1 175 ? 5.750 20.630 12.988 1.00 89.12 175 LEU A CA 1
ATOM 1255 C C . LEU A 1 175 ? 7.095 20.134 12.477 1.00 89.12 175 LEU A C 1
ATOM 1257 O O . LEU A 1 175 ? 8.002 19.925 13.283 1.00 89.12 175 LEU A O 1
ATOM 1261 N N . GLN A 1 176 ? 7.243 19.958 11.169 1.00 91.44 176 GLN A N 1
ATOM 1262 C CA . GLN A 1 176 ? 8.534 19.629 10.565 1.00 91.44 176 GLN A CA 1
ATOM 1263 C C . GLN A 1 176 ? 8.952 20.706 9.575 1.00 91.44 176 GLN A C 1
ATOM 1265 O O . GLN A 1 176 ? 8.110 21.314 8.914 1.00 91.44 176 GLN A O 1
ATOM 1270 N N . ALA A 1 177 ? 10.260 20.908 9.476 1.00 92.38 177 ALA A N 1
ATOM 1271 C CA . ALA A 1 177 ? 10.892 21.587 8.358 1.00 92.38 177 ALA A CA 1
ATOM 1272 C C . ALA A 1 177 ? 11.521 20.538 7.447 1.00 92.38 177 ALA A C 1
ATOM 1274 O O . ALA A 1 177 ? 12.036 19.533 7.941 1.00 92.38 177 ALA A O 1
ATOM 1275 N N . TRP A 1 178 ? 11.515 20.782 6.143 1.00 92.75 178 TRP A N 1
ATOM 1276 C CA . TRP A 1 178 ? 12.267 19.985 5.186 1.00 92.75 178 TRP A CA 1
ATOM 1277 C C . TRP A 1 178 ? 13.131 20.863 4.292 1.00 92.75 178 TRP A C 1
ATOM 1279 O O . TRP A 1 178 ? 12.812 22.019 4.003 1.00 92.75 178 TRP A O 1
ATOM 1289 N N . LEU A 1 179 ? 14.232 20.271 3.860 1.00 93.12 179 LEU A N 1
ATOM 1290 C CA . LEU A 1 179 ? 15.169 20.796 2.895 1.00 93.12 179 LEU A CA 1
ATOM 1291 C C . LEU A 1 179 ? 15.339 19.743 1.802 1.00 93.12 179 LEU A C 1
ATOM 1293 O O . LEU A 1 179 ? 15.718 18.611 2.095 1.00 93.12 179 LEU A O 1
ATOM 1297 N N . SER A 1 180 ? 15.075 20.135 0.563 1.00 91.12 180 SER A N 1
ATOM 1298 C CA . SER A 1 180 ? 15.304 19.327 -0.628 1.00 91.12 180 SER A CA 1
ATOM 1299 C C . SER A 1 180 ? 16.377 19.980 -1.484 1.00 91.12 180 SER A C 1
ATOM 1301 O O . SER A 1 180 ? 16.350 21.193 -1.713 1.00 91.12 180 SER A O 1
ATOM 1303 N N . TYR A 1 181 ? 17.326 19.188 -1.959 1.00 92.62 181 TYR A N 1
ATOM 1304 C CA . TYR A 1 181 ? 18.348 19.609 -2.902 1.00 92.62 181 TYR A CA 1
ATOM 1305 C C . TYR A 1 181 ? 18.347 18.669 -4.100 1.00 92.62 181 TYR A C 1
ATOM 1307 O O . TYR A 1 181 ? 18.526 17.462 -3.948 1.00 92.62 181 TYR A O 1
ATOM 1315 N N . GLN A 1 182 ? 18.178 19.228 -5.294 1.00 92.31 182 GLN A N 1
ATOM 1316 C CA . GLN A 1 182 ? 18.287 18.498 -6.551 1.00 92.31 182 GLN A CA 1
ATOM 1317 C C . GLN A 1 182 ? 19.525 18.959 -7.318 1.00 92.31 182 GLN A C 1
ATOM 1319 O O . GLN A 1 182 ? 19.797 20.159 -7.422 1.00 92.31 182 GLN A O 1
ATOM 1324 N N . HIS A 1 183 ? 20.244 17.997 -7.886 1.00 92.75 183 HIS A N 1
ATOM 1325 C CA . HIS A 1 183 ? 21.431 18.229 -8.696 1.00 92.75 183 HIS A CA 1
ATOM 1326 C C . HIS A 1 183 ? 21.368 17.388 -9.968 1.00 92.75 183 HIS A C 1
ATOM 1328 O O . HIS A 1 183 ? 21.417 16.158 -9.912 1.00 92.75 183 HIS A O 1
ATOM 1334 N N . LEU A 1 184 ? 21.264 18.041 -11.121 1.00 91.31 184 LEU A N 1
ATOM 1335 C CA . LEU A 1 184 ? 21.352 17.398 -12.425 1.00 91.31 184 LEU A CA 1
ATOM 1336 C C . LEU A 1 184 ? 22.810 17.420 -12.894 1.00 91.31 184 LEU A C 1
ATOM 1338 O O . LEU A 1 184 ? 23.354 18.468 -13.228 1.00 91.31 184 LEU A O 1
ATOM 1342 N N . TRP A 1 185 ? 23.444 16.248 -12.957 1.00 87.94 185 TRP A N 1
ATOM 1343 C CA . TRP A 1 185 ? 24.775 16.106 -13.561 1.00 87.94 185 TRP A CA 1
ATOM 1344 C C . TRP A 1 185 ? 24.737 16.223 -15.084 1.00 87.94 185 TRP A C 1
ATOM 1346 O O . TRP A 1 185 ? 25.725 16.580 -15.721 1.00 87.94 185 TRP A O 1
ATOM 1356 N N . SER A 1 186 ? 23.599 15.878 -15.684 1.00 87.88 186 SER A N 1
ATOM 1357 C CA . SER A 1 186 ? 23.370 15.979 -17.118 1.00 87.88 186 SER A CA 1
ATOM 1358 C C . SER A 1 186 ? 21.905 16.290 -17.399 1.00 87.88 186 SER A C 1
ATOM 1360 O O . SER A 1 186 ? 21.052 16.229 -16.518 1.00 87.88 186 SER A O 1
ATOM 1362 N N . ARG A 1 187 ? 21.578 16.524 -18.673 1.00 83.31 187 ARG A N 1
ATOM 1363 C CA . ARG A 1 187 ? 20.186 16.687 -19.124 1.00 83.31 187 ARG A CA 1
ATOM 1364 C C . ARG A 1 187 ? 19.292 15.467 -18.846 1.00 83.31 187 ARG A C 1
ATOM 1366 O O . ARG A 1 187 ? 18.073 15.605 -18.920 1.00 83.31 187 ARG A O 1
ATOM 1373 N N . PHE A 1 188 ? 19.880 14.303 -18.557 1.00 86.50 188 PHE A N 1
ATOM 1374 C CA . PHE A 1 188 ? 19.177 13.024 -18.417 1.00 86.50 188 PHE A CA 1
ATOM 1375 C C . PHE A 1 188 ? 19.289 12.405 -17.022 1.00 86.50 188 PHE A C 1
ATOM 1377 O O . PHE A 1 188 ? 18.408 11.644 -16.640 1.00 86.50 188 PHE A O 1
ATOM 1384 N N . PHE A 1 189 ? 20.335 12.732 -16.263 1.00 90.44 189 PHE A N 1
ATOM 1385 C CA . PHE A 1 189 ? 20.634 12.112 -14.973 1.00 90.44 189 PHE A CA 1
ATOM 1386 C C . PHE A 1 189 ? 20.850 13.158 -13.889 1.00 90.44 189 PHE A C 1
ATOM 1388 O O . PHE A 1 189 ? 21.576 14.135 -14.094 1.00 90.44 189 PHE A O 1
ATOM 1395 N N . GLY A 1 190 ? 20.298 12.893 -12.712 1.00 91.50 190 GLY A N 1
ATOM 1396 C CA . GLY A 1 190 ? 20.587 13.666 -11.516 1.00 91.50 190 GLY A CA 1
ATOM 1397 C C . GLY A 1 190 ? 20.294 12.918 -10.232 1.00 91.50 190 GLY A C 1
ATOM 1398 O O . GLY A 1 190 ? 19.958 11.734 -10.238 1.00 91.50 190 GLY A O 1
ATOM 1399 N N . MET A 1 191 ? 20.420 13.641 -9.130 1.00 92.81 191 MET A N 1
ATOM 1400 C CA . MET A 1 191 ? 20.132 13.168 -7.787 1.00 92.81 191 MET A CA 1
ATOM 1401 C C . MET A 1 191 ? 19.232 14.153 -7.056 1.00 92.81 191 MET A C 1
ATOM 1403 O O . MET A 1 191 ? 19.270 15.357 -7.317 1.00 92.81 191 MET A O 1
ATOM 1407 N N . VAL A 1 192 ? 18.462 13.628 -6.113 1.00 92.00 192 VAL A N 1
ATOM 1408 C CA . VAL A 1 192 ? 17.721 14.404 -5.124 1.00 92.00 192 VAL A CA 1
ATOM 1409 C C . VAL A 1 192 ? 18.128 13.945 -3.733 1.00 92.00 192 VAL A C 1
ATOM 1411 O O . VAL A 1 192 ? 18.340 12.753 -3.513 1.00 92.00 192 VAL A O 1
ATOM 1414 N N . PHE A 1 193 ? 18.255 14.896 -2.819 1.00 94.44 193 PHE A N 1
ATOM 1415 C CA . PHE A 1 193 ? 18.463 14.668 -1.400 1.00 94.44 193 PHE A CA 1
ATOM 1416 C C . PHE A 1 193 ? 17.394 15.418 -0.630 1.00 94.44 193 PHE A C 1
ATOM 1418 O O . PHE A 1 193 ? 17.207 16.614 -0.841 1.00 94.44 193 PHE A O 1
ATOM 1425 N N . ASP A 1 194 ? 16.746 14.730 0.296 1.00 91.31 194 ASP A N 1
ATOM 1426 C CA . ASP A 1 194 ? 15.703 15.292 1.136 1.00 91.31 194 ASP A CA 1
ATOM 1427 C C . ASP A 1 194 ? 16.053 15.033 2.593 1.00 91.31 194 ASP A C 1
ATOM 1429 O O . ASP A 1 194 ? 16.351 13.906 2.987 1.00 91.31 194 ASP A O 1
ATOM 1433 N N . VAL A 1 195 ? 16.010 16.078 3.410 1.00 93.94 195 VAL A N 1
ATOM 1434 C CA . VAL A 1 195 ? 16.170 15.987 4.861 1.00 93.94 195 VAL A CA 1
ATOM 1435 C C . VAL A 1 195 ? 15.011 16.716 5.512 1.00 93.94 195 VAL A C 1
ATOM 1437 O O . VAL A 1 195 ? 14.706 17.849 5.156 1.00 93.94 195 VAL A O 1
ATOM 1440 N N . SER A 1 196 ? 14.379 16.091 6.498 1.00 92.62 196 SER A N 1
ATOM 1441 C CA . SER A 1 196 ? 13.352 16.715 7.325 1.00 92.62 196 SER A CA 1
ATOM 1442 C C . SER A 1 196 ? 13.653 16.531 8.803 1.00 92.62 196 SER A C 1
ATOM 1444 O O . SER A 1 196 ? 14.105 15.473 9.247 1.00 92.62 196 SER A O 1
ATOM 1446 N N . VAL A 1 197 ? 13.415 17.593 9.566 1.00 94.25 197 VAL A N 1
ATOM 1447 C CA . VAL A 1 197 ? 13.674 17.649 11.002 1.00 94.25 197 VAL A CA 1
ATOM 1448 C C . VAL A 1 197 ? 12.432 18.147 11.742 1.00 94.25 197 VAL A C 1
ATOM 1450 O O . VAL A 1 197 ? 11.755 19.068 11.271 1.00 94.25 197 VAL A O 1
ATOM 1453 N N . PRO A 1 198 ? 12.109 17.568 12.912 1.00 90.62 198 PRO A N 1
ATOM 1454 C CA . PRO A 1 198 ? 10.983 18.021 13.707 1.00 90.62 198 PRO A CA 1
ATOM 1455 C C . PRO A 1 198 ? 11.342 19.345 14.388 1.00 90.62 198 PRO A C 1
ATOM 1457 O O . PRO A 1 198 ? 12.232 19.390 15.236 1.00 90.62 198 PRO A O 1
ATOM 1460 N N . LEU A 1 199 ? 10.623 20.410 14.035 1.00 90.25 199 LEU A N 1
ATOM 1461 C CA . LEU A 1 199 ? 10.666 21.697 14.731 1.00 90.25 199 LEU A CA 1
ATOM 1462 C C . LEU A 1 199 ? 9.879 21.633 16.043 1.00 90.25 199 LEU A C 1
ATOM 1464 O O . LEU A 1 199 ? 10.320 22.151 17.064 1.00 90.25 199 LEU A O 1
ATOM 1468 N N . LEU A 1 200 ? 8.723 20.963 16.013 1.00 89.44 200 LEU A N 1
ATOM 1469 C CA . LEU A 1 200 ? 7.888 20.704 17.180 1.00 89.44 200 LEU A CA 1
ATOM 1470 C C . LEU A 1 200 ? 7.614 19.203 17.261 1.00 89.44 200 LEU A C 1
ATOM 1472 O O . LEU A 1 200 ? 7.050 18.621 16.333 1.00 89.44 200 LEU A O 1
ATOM 1476 N N . ARG A 1 201 ? 8.035 18.576 18.361 1.00 88.44 201 ARG A N 1
ATOM 1477 C CA . ARG A 1 201 ? 7.782 17.153 18.620 1.00 88.44 201 ARG A CA 1
ATOM 1478 C C . ARG A 1 201 ? 6.359 16.971 19.135 1.00 88.44 201 ARG A C 1
ATOM 1480 O O . ARG A 1 201 ? 5.916 17.738 19.987 1.00 88.44 201 ARG A O 1
ATOM 1487 N N . GLY A 1 202 ? 5.675 15.940 18.650 1.00 85.69 202 GLY A N 1
ATOM 1488 C CA . GLY A 1 202 ? 4.385 15.548 19.208 1.00 85.69 202 GLY A CA 1
ATOM 1489 C C . GLY A 1 202 ? 4.575 14.962 20.606 1.00 85.69 202 GLY A C 1
ATOM 1490 O O . GLY A 1 202 ? 5.605 14.342 20.878 1.00 85.69 202 GLY A O 1
ATOM 1491 N N . SER A 1 203 ? 3.615 15.146 21.506 1.00 88.06 203 SER A N 1
ATOM 1492 C CA . SER A 1 203 ? 3.553 14.385 22.753 1.00 88.06 203 SER A CA 1
ATOM 1493 C C . SER A 1 203 ? 2.428 13.359 22.683 1.00 88.06 203 SER A C 1
ATOM 1495 O O . SER A 1 203 ? 1.369 13.594 22.098 1.00 88.06 203 SER A O 1
ATOM 1497 N N . LEU A 1 204 ? 2.694 12.197 23.262 1.00 87.44 204 LEU A N 1
ATOM 1498 C CA . LEU A 1 204 ? 1.725 11.155 23.539 1.00 87.44 204 LEU A CA 1
ATOM 1499 C C . LEU A 1 204 ? 1.593 11.077 25.058 1.00 87.44 204 LEU A C 1
ATOM 1501 O O . LEU A 1 204 ? 2.594 10.885 25.745 1.00 87.44 204 LEU A O 1
ATOM 1505 N N . VAL A 1 205 ? 0.382 11.247 25.579 1.00 88.81 205 VAL A N 1
ATOM 1506 C CA . VAL A 1 205 ? 0.089 11.120 27.012 1.00 88.81 205 VAL A CA 1
ATOM 1507 C C . VAL A 1 205 ? -0.926 10.001 27.187 1.00 88.81 205 VAL A C 1
ATOM 1509 O O . VAL A 1 205 ? -1.964 9.998 26.528 1.00 88.81 205 VAL A O 1
ATOM 1512 N N . ASN A 1 206 ? -0.626 9.044 28.058 1.00 88.38 206 ASN A N 1
ATOM 1513 C CA . ASN A 1 206 ? -1.520 7.947 28.411 1.00 88.38 206 ASN A CA 1
ATOM 1514 C C . ASN A 1 206 ? -1.499 7.700 29.931 1.00 88.38 206 ASN A C 1
ATOM 1516 O O . ASN A 1 206 ? -0.810 8.388 30.681 1.00 88.38 206 ASN A O 1
ATOM 1520 N N . SER A 1 207 ? -2.258 6.707 30.399 1.00 86.94 207 SER A N 1
ATOM 1521 C CA . SER A 1 207 ? -2.308 6.333 31.820 1.00 86.94 207 SER A CA 1
ATOM 1522 C C . SER A 1 207 ? -0.990 5.769 32.368 1.00 86.94 207 SER A C 1
ATOM 1524 O O . SER A 1 207 ? -0.850 5.633 33.579 1.00 86.94 207 SER A O 1
ATOM 1526 N N . LEU A 1 208 ? -0.040 5.428 31.494 1.00 87.19 208 LEU A N 1
ATOM 1527 C CA . LEU A 1 208 ? 1.269 4.873 31.841 1.00 87.19 208 LEU A CA 1
ATOM 1528 C C . LEU A 1 208 ? 2.380 5.938 31.841 1.00 87.19 208 LEU A C 1
ATOM 1530 O O . LEU A 1 208 ? 3.479 5.655 32.310 1.00 87.19 208 LEU A O 1
ATOM 1534 N N . GLY A 1 209 ? 2.114 7.149 31.337 1.00 90.81 209 GLY A N 1
ATOM 1535 C CA . GLY A 1 209 ? 3.070 8.254 31.307 1.00 90.81 209 GLY A CA 1
ATOM 1536 C C . GLY A 1 209 ? 2.968 9.124 30.054 1.00 90.81 209 GLY A C 1
ATOM 1537 O O . GLY A 1 209 ? 1.961 9.138 29.344 1.00 90.81 209 GLY A O 1
ATOM 1538 N N . SER A 1 210 ? 4.033 9.878 29.783 1.00 90.19 210 SER A N 1
ATOM 1539 C CA . SER A 1 210 ? 4.158 10.723 28.596 1.00 90.19 210 SER A CA 1
ATOM 1540 C C . SER A 1 210 ? 5.408 10.377 27.786 1.00 90.19 210 SER A C 1
ATOM 1542 O O . SER A 1 210 ? 6.450 10.022 28.335 1.00 90.19 210 SER A O 1
ATOM 1544 N N . ALA A 1 211 ? 5.304 10.481 26.462 1.00 90.12 211 ALA A N 1
ATOM 1545 C CA . ALA A 1 211 ? 6.404 10.288 25.527 1.00 90.12 211 ALA A CA 1
ATOM 1546 C C . ALA A 1 211 ? 6.415 11.409 24.482 1.00 90.12 211 ALA A C 1
ATOM 1548 O O . ALA A 1 211 ? 5.366 11.838 24.007 1.00 90.12 211 ALA A O 1
ATOM 1549 N N . HIS A 1 212 ? 7.603 11.871 24.095 1.00 89.06 212 HIS A N 1
ATOM 1550 C CA . HIS A 1 212 ? 7.771 12.825 23.000 1.00 89.06 212 HIS A CA 1
ATOM 1551 C C . HIS A 1 212 ? 8.207 12.092 21.735 1.00 89.06 212 HIS A C 1
ATOM 1553 O O . HIS A 1 212 ? 9.210 11.382 21.737 1.00 89.06 212 HIS A O 1
ATOM 1559 N N . VAL A 1 213 ? 7.474 12.298 20.646 1.00 84.25 213 VAL A N 1
ATOM 1560 C CA . VAL A 1 213 ? 7.711 11.659 19.354 1.00 84.25 213 VAL A CA 1
ATOM 1561 C C . VAL A 1 213 ? 8.176 12.711 18.356 1.00 84.25 213 VAL A C 1
ATOM 1563 O O . VAL A 1 213 ? 7.520 13.726 18.118 1.00 84.25 213 VAL A O 1
ATOM 1566 N N . GLY A 1 214 ? 9.330 12.460 17.752 1.00 84.50 214 GLY A N 1
ATOM 1567 C CA . GLY A 1 214 ? 9.839 13.214 16.618 1.00 84.50 214 GLY A CA 1
ATOM 1568 C C . GLY A 1 214 ? 10.605 12.270 15.708 1.00 84.50 214 GLY A C 1
ATOM 1569 O O . GLY A 1 214 ? 11.360 11.434 16.197 1.00 84.50 214 GLY A O 1
ATOM 1570 N N . ALA A 1 215 ? 10.405 12.404 14.402 1.00 83.88 215 ALA A N 1
ATOM 1571 C CA . ALA A 1 215 ? 11.139 11.650 13.399 1.00 83.88 215 ALA A CA 1
ATOM 1572 C C . ALA A 1 215 ? 12.008 12.614 12.595 1.00 83.88 215 ALA A C 1
ATOM 1574 O O . ALA A 1 215 ? 11.531 13.666 12.170 1.00 83.88 215 ALA A O 1
ATOM 1575 N N . VAL A 1 216 ? 13.273 12.247 12.414 1.00 88.69 216 VAL A N 1
ATOM 1576 C CA . VAL A 1 216 ? 14.150 12.840 11.404 1.00 88.69 216 VAL A CA 1
ATOM 1577 C C . VAL A 1 216 ? 14.097 11.906 10.207 1.00 88.69 216 VAL A C 1
ATOM 1579 O O . VAL A 1 216 ? 14.332 10.708 10.368 1.00 88.69 216 VAL A O 1
ATOM 1582 N N . LEU A 1 217 ? 13.769 12.434 9.031 1.00 86.81 217 LEU A N 1
ATOM 1583 C CA . LEU A 1 217 ? 13.791 11.656 7.793 1.00 86.81 217 LEU A CA 1
ATOM 1584 C C . LEU A 1 217 ? 14.901 12.199 6.908 1.00 86.81 217 LEU A C 1
ATOM 1586 O O . LEU A 1 217 ? 15.007 13.410 6.730 1.00 86.81 217 LEU A O 1
ATOM 1590 N N . ALA A 1 218 ? 15.704 11.306 6.351 1.00 91.06 218 ALA A N 1
ATOM 1591 C CA . ALA A 1 218 ? 16.687 11.633 5.336 1.00 91.06 218 ALA A CA 1
ATOM 1592 C C . ALA A 1 218 ? 16.565 10.612 4.206 1.00 91.06 218 ALA A C 1
ATOM 1594 O O . ALA A 1 218 ? 16.414 9.416 4.462 1.00 91.06 218 ALA A O 1
ATOM 1595 N N . GLY A 1 219 ? 16.606 11.087 2.970 1.00 88.94 219 GLY A N 1
ATOM 1596 C CA . GLY A 1 219 ? 16.463 10.265 1.782 1.00 88.94 219 GLY A CA 1
ATOM 1597 C C . GLY A 1 219 ? 17.299 10.806 0.637 1.00 88.94 219 GLY A C 1
ATOM 1598 O O . GLY A 1 219 ? 17.638 11.988 0.587 1.00 88.94 219 GLY A O 1
ATOM 1599 N N . GLY A 1 220 ? 17.637 9.910 -0.280 1.00 89.62 220 GLY A N 1
ATOM 1600 C CA . GLY A 1 220 ? 18.282 10.255 -1.531 1.00 89.62 220 GLY A CA 1
ATOM 1601 C C . GLY A 1 220 ? 17.741 9.387 -2.655 1.00 89.62 220 GLY A C 1
ATOM 1602 O O . GLY A 1 220 ? 17.353 8.240 -2.430 1.00 89.62 220 GLY A O 1
ATOM 1603 N N . GLY A 1 221 ? 17.707 9.934 -3.863 1.00 89.44 221 GLY A N 1
ATOM 1604 C CA . GLY A 1 221 ? 17.220 9.230 -5.041 1.00 89.44 221 GLY A CA 1
ATOM 1605 C C . GLY A 1 221 ? 17.923 9.675 -6.312 1.00 89.44 221 GLY A C 1
ATOM 1606 O O . GLY A 1 221 ? 18.533 10.742 -6.363 1.00 89.44 221 GLY A O 1
ATOM 1607 N N . PHE A 1 222 ? 17.810 8.850 -7.351 1.00 90.38 222 PHE A N 1
ATOM 1608 C CA . PHE A 1 222 ? 18.270 9.180 -8.695 1.00 90.38 222 PHE A CA 1
ATOM 1609 C C . PHE A 1 222 ? 17.097 9.640 -9.554 1.00 90.38 222 PHE A C 1
ATOM 1611 O O . PHE A 1 222 ? 16.008 9.068 -9.512 1.00 90.38 222 PHE A O 1
ATOM 1618 N N . LEU A 1 223 ? 17.345 10.662 -10.362 1.00 85.69 223 LEU A N 1
ATOM 1619 C CA . LEU A 1 223 ? 16.405 11.198 -11.332 1.00 85.69 223 LEU A CA 1
ATOM 1620 C C . LEU A 1 223 ? 16.861 10.775 -12.726 1.00 85.69 223 LEU A C 1
ATOM 1622 O O . LEU A 1 223 ? 18.006 11.028 -13.105 1.00 85.69 223 LEU A O 1
ATOM 1626 N N . VAL A 1 224 ? 15.957 10.158 -13.488 1.00 86.31 224 VAL A N 1
ATOM 1627 C CA . VAL A 1 224 ? 16.164 9.856 -14.909 1.00 86.31 224 VAL A CA 1
ATOM 1628 C C . VAL A 1 224 ? 15.119 10.609 -15.717 1.00 86.31 224 VAL A C 1
ATOM 1630 O O . VAL A 1 224 ? 13.917 10.395 -15.553 1.00 86.31 224 VAL A O 1
ATOM 1633 N N . ARG A 1 225 ? 15.577 11.505 -16.591 1.00 82.06 225 ARG A N 1
ATOM 1634 C CA . ARG A 1 225 ? 14.721 12.264 -17.500 1.00 82.06 225 ARG A CA 1
ATOM 1635 C C . ARG A 1 225 ? 14.734 11.594 -18.865 1.00 82.06 225 ARG A C 1
ATOM 1637 O O . ARG A 1 225 ? 15.778 11.503 -19.499 1.00 82.06 225 ARG A O 1
ATOM 1644 N N . TRP A 1 226 ? 13.567 11.183 -19.339 1.00 82.19 226 TRP A N 1
ATOM 1645 C CA . TRP A 1 226 ? 13.392 10.683 -20.699 1.00 82.19 226 TRP A CA 1
ATOM 1646 C C . TRP A 1 226 ? 12.905 11.826 -21.587 1.00 82.19 226 TRP A C 1
ATOM 1648 O O . TRP A 1 226 ? 12.068 12.634 -21.177 1.00 82.19 226 TRP A O 1
ATOM 1658 N N . LYS A 1 227 ? 13.461 11.935 -22.794 1.00 80.94 227 LYS A N 1
ATOM 1659 C CA . LYS A 1 227 ? 12.991 12.908 -23.779 1.00 80.94 227 LYS A CA 1
ATOM 1660 C C . LYS A 1 227 ? 11.677 12.376 -24.350 1.00 80.94 227 LYS A C 1
ATOM 1662 O O . LYS A 1 227 ? 11.684 11.345 -25.008 1.00 80.94 227 LYS A O 1
ATOM 1667 N N . SER A 1 228 ? 10.567 13.056 -24.080 1.00 67.25 228 SER A N 1
ATOM 1668 C CA . SER A 1 228 ? 9.334 12.811 -24.828 1.00 67.25 228 SER A CA 1
ATOM 1669 C C . SER A 1 228 ? 9.546 13.376 -26.229 1.00 67.25 228 SER A C 1
ATOM 1671 O O . SER A 1 228 ? 9.683 14.591 -26.380 1.00 67.25 228 SER A O 1
ATOM 1673 N N . GLU A 1 229 ? 9.645 12.515 -27.238 1.00 64.50 229 GLU A N 1
ATOM 1674 C CA . GLU A 1 229 ? 9.504 12.958 -28.624 1.00 64.50 229 GLU A CA 1
ATOM 1675 C C . GLU A 1 229 ? 8.056 13.422 -28.816 1.00 64.50 229 GLU A C 1
ATOM 1677 O O . GLU A 1 229 ? 7.117 12.772 -28.354 1.00 64.50 229 GLU A O 1
ATOM 1682 N N . THR A 1 230 ? 7.906 14.618 -29.376 1.00 54.28 230 THR A N 1
ATOM 1683 C CA . THR A 1 230 ? 6.629 15.239 -29.751 1.00 54.28 230 THR A CA 1
ATOM 1684 C C . THR A 1 230 ? 6.671 15.487 -31.242 1.00 54.28 230 THR A C 1
ATOM 1686 O O . THR A 1 230 ? 7.782 15.808 -31.727 1.00 54.28 230 THR A O 1
#

pLDDT: mean 77.8, std 17.75, range [36.38, 96.94]

Secondary structure (DSSP, 8-state):
----------------PEEEEEE--SS--HHHHHHHHHHHTSTTEEEEEE---S-HHHHHHHTT-SEEEEEEEETTEEEEEEEETTT-SEEEEEEEE--STT-S-HHHHHHHHHHHHHHHHHHHHTT----S--------------PPP-----SEEEEEEEEEE--TTSPPPEEEEEEEEEEESSSSEEEEEEEEEEEE-EEEEETTEEEEE---EEEEEEEE------

Foldseek 3Di:
DDDDDDDDPPPPPPPQQQEEEEEDADDDDVLSVLLCVLLVPDPRYDYDYYHDPDDQLVVCLVVVHQWYWYWDDDPFATWIWIAGNVVSDTPDTDGDGDPDPVGDPSNVVSNVVNVVVVVVVVVVVPPPDDPDDDDPPPPPDPPPDDPPPPDPDDQKDKDKDKDWDDDPPQWDIWIKIKIKIWHHPDPFKTKIKMWMWTPGWTWHQDPVGIDTDIDIDIDMDMGGDDDPDD

Sequence (230 aa):
MFVREAAAQDLSKAPASCRVLIVVDGSPDPFMERVVAEVSAIRGLEVEIRRPVGALDADARAEHAQAAIRKVASGKGVEVWMADATSGRSLLRHLVVDESPGGPDQSLVALQTAELLRTSLLSSRGVAASGLAPPVVVSKASTAGPPSPPLPILDNAMQVGFGPFFSAGGVSTALQAWLSYQHLWSRFFGMVFDVSVPLLRGSLVNSLGSAHVGAVLAGGGFLVRWKSET